Protein AF-A0A8J4WF73-F1 (afdb_monomer)

Organism: NCBI:txid100268

Nearest PDB structures (foldseek):
  8wqr-assembly1_B  TM=6.492E-01  e=5.159E-04  Homo sapiens
  8r57-assembly1_g  TM=7.228E-01  e=3.722E-03  Triticum aestivum
  7peq-assembly1_AG  TM=6.184E-01  e=1.116E-02  Homo sapiens
  5a9q-assembly1_7  TM=6.227E-01  e=1.551E-02  Homo sapiens
  8f5o-assembly1_E  TM=6.547E-01  e=1.179E-02  Leishmania tarentolae

Structure (mmCIF, N/CA/C/O backbone):
data_AF-A0A8J4WF73-F1
#
_entry.id   AF-A0A8J4WF73-F1
#
loop_
_atom_site.group_PDB
_atom_site.id
_atom_site.type_symbol
_atom_site.label_atom_id
_atom_site.label_alt_id
_atom_site.label_comp_id
_atom_site.label_asym_id
_atom_site.label_entity_id
_atom_site.label_seq_id
_atom_site.pdbx_PDB_ins_code
_atom_site.Cartn_x
_atom_site.Cartn_y
_atom_site.Cartn_z
_atom_site.occupancy
_atom_site.B_iso_or_equiv
_atom_site.auth_seq_id
_atom_site.auth_comp_id
_atom_site.auth_asym_id
_atom_site.auth_atom_id
_atom_site.pdbx_PDB_model_num
ATOM 1 N N . MET A 1 1 ? -2.153 -47.298 3.939 1.00 41.53 1 MET A N 1
ATOM 2 C CA . MET A 1 1 ? -1.053 -46.382 3.563 1.00 41.53 1 MET A CA 1
ATOM 3 C C . MET A 1 1 ? -1.550 -45.499 2.428 1.00 41.53 1 MET A C 1
ATOM 5 O O . MET A 1 1 ? -1.732 -45.997 1.327 1.00 41.53 1 MET A O 1
ATOM 9 N N . ALA A 1 2 ? -1.889 -44.239 2.706 1.00 48.03 2 ALA A N 1
ATOM 10 C CA . ALA A 1 2 ? -2.389 -43.316 1.688 1.00 48.03 2 ALA A CA 1
ATOM 11 C C . ALA A 1 2 ? -1.202 -42.682 0.952 1.00 48.03 2 ALA A C 1
ATOM 13 O O . ALA A 1 2 ? -0.399 -41.969 1.550 1.00 48.03 2 ALA A O 1
ATOM 14 N N . TYR A 1 3 ? -1.068 -42.982 -0.338 1.00 52.72 3 TYR A N 1
ATOM 15 C CA . TYR A 1 3 ? -0.032 -42.415 -1.193 1.00 52.72 3 TYR A CA 1
ATOM 16 C C . TYR A 1 3 ? -0.484 -41.020 -1.641 1.00 52.72 3 TYR A C 1
ATOM 18 O O . TYR A 1 3 ? -1.317 -40.886 -2.538 1.00 52.72 3 TYR A O 1
ATOM 26 N N . SER A 1 4 ? 0.020 -39.974 -0.981 1.00 63.78 4 SER A N 1
ATOM 27 C CA . SER A 1 4 ? -0.182 -38.595 -1.432 1.00 63.78 4 SER A CA 1
ATOM 28 C C . SER A 1 4 ? 0.562 -38.406 -2.754 1.00 63.78 4 SER A C 1
ATOM 30 O O . SER A 1 4 ? 1.793 -38.439 -2.801 1.00 63.78 4 SER A O 1
ATOM 32 N N . ARG A 1 5 ? -0.180 -38.270 -3.856 1.00 65.19 5 ARG A N 1
ATOM 33 C CA . ARG A 1 5 ? 0.398 -37.965 -5.167 1.00 65.19 5 ARG A CA 1
ATOM 34 C C . ARG A 1 5 ? 0.890 -36.521 -5.120 1.00 65.19 5 ARG A C 1
ATOM 36 O O . ARG A 1 5 ? 0.084 -35.602 -5.010 1.00 65.19 5 ARG A O 1
ATOM 43 N N . ARG A 1 6 ? 2.208 -36.320 -5.183 1.00 67.38 6 ARG A N 1
ATOM 44 C CA . ARG A 1 6 ? 2.812 -34.989 -5.335 1.00 67.38 6 ARG A CA 1
ATOM 45 C C . ARG A 1 6 ? 2.379 -34.436 -6.693 1.00 67.38 6 ARG A C 1
ATOM 47 O O . ARG A 1 6 ? 2.912 -34.825 -7.726 1.00 67.38 6 ARG A O 1
ATOM 54 N N . LEU A 1 7 ? 1.362 -33.586 -6.691 1.00 65.19 7 LEU A N 1
ATOM 55 C CA . LEU A 1 7 ? 0.946 -32.860 -7.879 1.00 65.19 7 LEU A CA 1
ATOM 56 C C . LEU A 1 7 ? 1.952 -31.725 -8.085 1.00 65.19 7 LEU A C 1
ATOM 58 O O . LEU A 1 7 ? 1.991 -30.767 -7.312 1.00 65.19 7 LEU A O 1
ATOM 62 N N . PHE A 1 8 ? 2.807 -31.862 -9.097 1.00 59.62 8 PHE A N 1
ATOM 63 C CA . PHE A 1 8 ? 3.682 -30.785 -9.552 1.00 59.62 8 PHE A CA 1
ATOM 64 C C . PHE A 1 8 ? 2.827 -29.780 -10.327 1.00 59.62 8 PHE A C 1
ATOM 66 O O . PHE A 1 8 ? 2.756 -29.815 -11.548 1.00 59.62 8 PHE A O 1
ATOM 73 N N . PHE A 1 9 ? 2.096 -28.933 -9.601 1.00 65.56 9 PHE A N 1
ATOM 74 C CA . PHE A 1 9 ? 1.257 -27.898 -10.208 1.00 65.56 9 PHE A CA 1
ATOM 75 C C . PHE A 1 9 ? 2.077 -26.765 -10.838 1.00 65.56 9 PHE A C 1
ATOM 77 O O . PHE A 1 9 ? 1.555 -26.045 -11.684 1.00 65.56 9 PHE A O 1
ATOM 84 N N . PHE A 1 10 ? 3.340 -26.602 -10.430 1.00 73.00 10 PHE A N 1
ATOM 85 C CA . PHE A 1 10 ? 4.178 -25.483 -10.847 1.00 73.00 10 PHE A CA 1
ATOM 86 C C . PHE A 1 10 ? 5.629 -25.912 -11.032 1.00 73.00 10 PHE A C 1
ATOM 88 O O . PHE A 1 10 ? 6.211 -26.562 -10.158 1.00 73.00 10 PHE A O 1
ATOM 95 N N . ASP A 1 11 ? 6.223 -25.467 -12.134 1.00 71.25 11 ASP A N 1
ATOM 96 C CA . ASP A 1 11 ? 7.664 -25.515 -12.327 1.00 71.25 11 ASP A CA 1
ATOM 97 C C . ASP A 1 11 ? 8.321 -24.391 -11.526 1.00 71.25 11 ASP A C 1
ATOM 99 O O . ASP A 1 11 ? 7.971 -23.213 -11.643 1.00 71.25 11 ASP A O 1
ATOM 103 N N . LYS A 1 12 ? 9.297 -24.752 -10.689 1.00 70.44 12 LYS A N 1
ATOM 104 C CA . LYS A 1 12 ? 10.116 -23.769 -9.982 1.00 70.44 12 LYS A CA 1
ATOM 105 C C . LYS A 1 12 ? 11.153 -23.212 -10.950 1.00 70.44 12 LYS A C 1
ATOM 107 O O . LYS A 1 12 ? 12.165 -23.855 -11.221 1.00 70.44 12 LYS A O 1
ATOM 112 N N . ILE A 1 13 ? 10.924 -21.995 -11.421 1.00 71.38 13 ILE A N 1
ATOM 113 C CA . ILE A 1 13 ? 11.899 -21.248 -12.214 1.00 71.38 13 ILE A CA 1
ATOM 114 C C . ILE A 1 13 ? 12.637 -20.301 -11.269 1.00 71.38 13 ILE A C 1
ATOM 116 O O . ILE A 1 13 ? 12.017 -19.482 -10.594 1.00 71.38 13 ILE A O 1
ATOM 120 N N . ASN A 1 14 ? 13.962 -20.418 -11.195 1.00 70.31 14 ASN A N 1
ATOM 121 C CA . ASN A 1 14 ? 14.768 -19.454 -10.450 1.00 70.31 14 ASN A CA 1
ATOM 122 C C . ASN A 1 14 ? 14.956 -18.200 -11.311 1.00 70.31 14 ASN A C 1
ATOM 124 O O . ASN A 1 14 ? 15.452 -18.307 -12.435 1.00 70.31 14 ASN A O 1
ATOM 128 N N . ALA A 1 15 ? 14.577 -17.037 -10.779 1.00 65.06 15 ALA A N 1
ATOM 129 C CA . ALA A 1 15 ? 14.893 -15.749 -11.387 1.00 65.06 15 ALA A CA 1
ATOM 130 C C . ALA A 1 15 ? 16.417 -15.535 -11.388 1.00 65.06 15 ALA A C 1
ATOM 132 O O . ALA A 1 15 ? 17.098 -15.884 -10.417 1.00 65.06 15 ALA A O 1
ATOM 133 N N . ARG A 1 16 ? 16.949 -14.994 -12.486 1.00 66.81 16 ARG A N 1
ATOM 134 C CA . ARG A 1 16 ? 18.383 -14.733 -12.687 1.00 66.81 16 ARG A CA 1
ATOM 135 C C . ARG A 1 16 ? 18.574 -13.288 -13.124 1.00 66.81 16 ARG A C 1
ATOM 137 O O . ARG A 1 16 ? 17.758 -12.776 -13.888 1.00 66.81 16 ARG A O 1
ATOM 144 N N . ASP A 1 17 ? 19.660 -12.663 -12.685 1.00 64.69 17 ASP A N 1
ATOM 145 C CA . ASP A 1 17 ? 20.047 -11.336 -13.169 1.00 64.69 17 ASP A CA 1
ATOM 146 C C . ASP A 1 17 ? 20.653 -11.456 -14.582 1.00 64.69 17 ASP A C 1
ATOM 148 O O . ASP A 1 17 ? 21.834 -11.747 -14.770 1.00 64.69 17 ASP A O 1
ATOM 152 N N . GLY A 1 18 ? 19.821 -11.270 -15.612 1.00 66.00 18 GLY A N 1
ATOM 153 C CA . GLY A 1 18 ? 20.257 -11.197 -17.012 1.00 66.00 18 GLY A CA 1
ATOM 154 C C . GLY A 1 18 ? 21.112 -12.384 -17.493 1.00 66.00 18 GLY A C 1
ATOM 155 O O . GLY A 1 18 ? 20.723 -13.544 -17.366 1.00 66.00 18 GLY A O 1
ATOM 156 N N . GLN A 1 19 ? 22.268 -12.082 -18.104 1.00 56.09 19 GLN A N 1
ATOM 157 C CA . GLN A 1 19 ? 23.241 -13.065 -18.625 1.00 56.09 19 GLN A CA 1
ATOM 158 C C . GLN A 1 19 ? 24.040 -13.775 -17.514 1.00 56.09 19 GLN A C 1
ATOM 160 O O . GLN A 1 19 ? 24.826 -14.679 -17.803 1.00 56.09 19 GLN A O 1
ATOM 165 N N . GLN A 1 20 ? 23.883 -13.371 -16.253 1.00 57.78 20 GLN A N 1
ATOM 166 C CA . GLN A 1 20 ? 24.687 -13.883 -15.155 1.00 57.78 20 GLN A CA 1
ATOM 167 C C . GLN A 1 20 ? 24.066 -15.158 -14.567 1.00 57.78 20 GLN A C 1
ATOM 169 O O . GLN A 1 20 ? 22.850 -15.332 -14.495 1.00 57.78 20 GLN A O 1
ATOM 174 N N . LYS A 1 21 ? 24.925 -16.106 -14.178 1.00 59.09 21 LYS A N 1
ATOM 175 C CA . LYS A 1 21 ? 24.523 -17.429 -13.666 1.00 59.09 21 LYS A CA 1
ATOM 176 C C . LYS A 1 21 ? 23.975 -17.369 -12.230 1.00 59.09 21 LYS A C 1
ATOM 178 O O . LYS A 1 21 ? 23.453 -18.373 -11.744 1.00 59.09 21 LYS A O 1
ATOM 183 N N . ASP A 1 22 ? 24.111 -16.214 -11.586 1.00 65.25 22 ASP A N 1
ATOM 184 C CA . ASP A 1 22 ? 23.776 -15.979 -10.188 1.00 65.25 22 ASP A CA 1
ATOM 185 C C . ASP A 1 22 ? 22.266 -15.766 -9.990 1.00 65.25 22 ASP A C 1
ATOM 187 O O . ASP A 1 22 ? 21.524 -15.395 -10.906 1.00 65.25 22 ASP A O 1
ATOM 191 N N . LEU A 1 23 ? 21.795 -16.076 -8.779 1.00 67.38 23 LEU A N 1
ATOM 192 C CA . LEU A 1 23 ? 20.402 -15.872 -8.381 1.00 67.38 23 LEU A CA 1
ATOM 193 C C . LEU A 1 23 ? 20.077 -14.374 -8.378 1.00 67.38 23 LEU A C 1
ATOM 195 O O . LEU A 1 23 ? 20.914 -13.571 -7.975 1.00 67.38 23 LEU A O 1
ATOM 199 N N . PHE A 1 24 ? 18.855 -14.016 -8.786 1.00 69.44 24 PHE A N 1
ATOM 200 C CA . PHE A 1 24 ? 18.368 -12.635 -8.733 1.00 69.44 24 PHE A CA 1
ATOM 201 C C . PHE A 1 24 ? 18.560 -12.037 -7.334 1.00 69.44 24 PHE A C 1
ATOM 203 O O . PHE A 1 24 ? 17.980 -12.515 -6.355 1.00 69.44 24 PHE A O 1
ATOM 210 N N . SER A 1 25 ? 19.372 -10.987 -7.257 1.00 71.50 25 SER A N 1
ATOM 211 C CA . SER A 1 25 ? 19.798 -10.364 -6.000 1.00 71.50 25 SER A CA 1
ATOM 212 C C . SER A 1 25 ? 18.971 -9.136 -5.615 1.00 71.50 25 SER A C 1
ATOM 214 O O . SER A 1 25 ? 19.119 -8.616 -4.510 1.00 71.50 25 SER A O 1
ATOM 216 N N . GLY A 1 26 ? 18.047 -8.699 -6.478 1.00 71.62 26 GLY A N 1
ATOM 217 C CA . GLY A 1 26 ? 17.269 -7.471 -6.283 1.00 71.62 26 GLY A CA 1
ATOM 218 C C . GLY A 1 26 ? 16.339 -7.460 -5.061 1.00 71.62 26 GLY A C 1
ATOM 219 O O . GLY A 1 26 ? 15.787 -6.412 -4.740 1.00 71.62 26 GLY A O 1
ATOM 220 N N . PHE A 1 27 ? 16.174 -8.593 -4.366 1.00 77.94 27 PHE A N 1
ATOM 221 C CA . PHE A 1 27 ? 15.417 -8.694 -3.111 1.00 77.94 27 PHE A CA 1
ATOM 222 C C . PHE A 1 27 ? 16.282 -8.872 -1.854 1.00 77.94 27 PHE A C 1
ATOM 224 O O . PHE A 1 27 ? 15.716 -8.978 -0.771 1.00 77.94 27 PHE A O 1
ATOM 231 N N . SER A 1 28 ? 17.616 -8.916 -1.954 1.00 79.38 28 SER A N 1
ATOM 232 C CA . SER A 1 28 ? 18.488 -9.224 -0.804 1.00 79.38 28 SER A CA 1
ATOM 233 C C . SER A 1 28 ? 18.312 -8.256 0.371 1.00 79.38 28 SER A C 1
ATOM 235 O O . SER A 1 28 ? 18.367 -8.683 1.521 1.00 79.38 28 SER A O 1
ATOM 237 N N . ASP A 1 29 ? 18.020 -6.987 0.079 1.00 83.75 29 ASP A N 1
ATOM 238 C CA . ASP A 1 29 ? 17.804 -5.940 1.086 1.00 83.75 29 ASP A CA 1
ATOM 239 C C . ASP A 1 29 ? 16.314 -5.676 1.374 1.00 83.75 29 ASP A C 1
ATOM 241 O O . ASP A 1 29 ? 15.968 -4.786 2.152 1.00 83.75 29 ASP A O 1
ATOM 245 N N . VAL A 1 30 ? 15.405 -6.434 0.752 1.00 88.75 30 VAL A N 1
ATOM 246 C CA . VAL A 1 30 ? 13.958 -6.225 0.874 1.00 88.75 30 VAL A CA 1
ATOM 247 C C . VAL A 1 30 ? 13.413 -7.062 2.023 1.00 88.75 30 VAL A C 1
ATOM 249 O O . VAL A 1 30 ? 13.540 -8.284 2.037 1.00 88.75 30 VAL A O 1
ATOM 252 N N . GLN A 1 31 ? 12.739 -6.408 2.969 1.00 94.06 31 GLN A N 1
ATOM 253 C CA . GLN A 1 31 ? 12.010 -7.068 4.056 1.00 94.06 31 GLN A CA 1
ATOM 254 C C . GLN A 1 31 ? 10.506 -7.033 3.760 1.00 94.06 31 GLN A C 1
ATOM 256 O O . GLN A 1 31 ? 9.834 -6.088 4.182 1.00 94.06 31 GLN A O 1
ATOM 261 N N . PRO A 1 32 ? 9.964 -8.004 2.999 1.00 94.62 32 PRO A N 1
ATOM 262 C CA . PRO A 1 32 ? 8.582 -7.960 2.545 1.00 94.62 32 PRO A CA 1
ATOM 263 C C . PRO A 1 32 ? 7.609 -8.097 3.719 1.00 94.62 32 PRO A C 1
ATOM 265 O O . PRO A 1 32 ? 7.697 -9.029 4.517 1.00 94.62 32 PRO A O 1
ATOM 268 N N . THR A 1 33 ? 6.643 -7.189 3.789 1.00 96.25 33 THR A N 1
ATOM 269 C CA . THR A 1 33 ? 5.588 -7.162 4.815 1.00 96.25 33 THR A CA 1
ATOM 270 C C . THR A 1 33 ? 4.231 -7.557 4.252 1.00 96.25 33 THR A C 1
ATOM 272 O O . THR A 1 33 ? 3.405 -8.137 4.951 1.00 96.25 33 THR A O 1
ATOM 275 N N . CYS A 1 34 ? 3.990 -7.253 2.979 1.00 95.75 34 CYS A N 1
ATOM 276 C CA . CYS A 1 34 ? 2.732 -7.521 2.299 1.00 95.75 34 CYS A CA 1
ATOM 277 C C . CYS A 1 34 ? 2.955 -7.684 0.796 1.00 95.75 34 CYS A C 1
ATOM 279 O O . CYS A 1 34 ? 3.929 -7.186 0.230 1.00 95.75 34 CYS A O 1
ATOM 281 N N . THR A 1 35 ? 2.044 -8.397 0.135 1.00 96.38 35 THR A N 1
ATOM 282 C CA . THR A 1 35 ? 2.111 -8.619 -1.311 1.00 96.38 35 THR A CA 1
ATOM 283 C C . THR A 1 35 ? 0.728 -8.555 -1.943 1.00 96.38 35 THR A C 1
ATOM 285 O O . THR A 1 35 ? -0.284 -8.834 -1.301 1.00 96.38 35 THR A O 1
ATOM 288 N N . SER A 1 36 ? 0.682 -8.184 -3.218 1.00 95.69 36 SER A N 1
ATOM 289 C CA . SER A 1 36 ? -0.525 -8.207 -4.039 1.00 95.69 36 SER A CA 1
ATOM 290 C C . SER A 1 36 ? -0.164 -8.550 -5.474 1.00 95.69 36 SER A C 1
ATOM 292 O O . SER A 1 36 ? 0.941 -8.267 -5.924 1.00 95.69 36 SER A O 1
ATOM 294 N N . SER A 1 37 ? -1.089 -9.135 -6.224 1.00 93.81 37 SER A N 1
ATOM 295 C CA . SER A 1 37 ? -0.875 -9.426 -7.641 1.00 93.81 37 SER A CA 1
ATOM 296 C C . SER A 1 37 ? -2.082 -9.001 -8.459 1.00 93.81 37 SER A C 1
ATOM 298 O O . SER A 1 37 ? -3.219 -9.032 -7.988 1.00 93.81 37 SER A O 1
ATOM 300 N N . GLY A 1 38 ? -1.834 -8.580 -9.693 1.00 91.31 38 GLY A N 1
ATOM 301 C CA . GLY A 1 38 ? -2.892 -8.182 -10.608 1.00 91.31 38 GLY A CA 1
ATOM 302 C C . GLY A 1 38 ? -2.345 -7.429 -11.807 1.00 91.31 38 GLY A C 1
ATOM 303 O O . GLY A 1 38 ? -1.260 -6.854 -11.759 1.00 91.31 38 GLY A O 1
ATOM 304 N N . ARG A 1 39 ? -3.100 -7.446 -12.909 1.00 90.31 39 ARG A N 1
ATOM 305 C CA . ARG A 1 39 ? -2.778 -6.692 -14.137 1.00 90.31 39 ARG A CA 1
ATOM 306 C C . ARG A 1 39 ? -1.378 -6.980 -14.711 1.00 90.31 39 ARG A C 1
ATOM 308 O O . ARG A 1 39 ? -0.787 -6.135 -15.370 1.00 90.31 39 ARG A O 1
ATOM 315 N N . GLY A 1 40 ? -0.857 -8.187 -14.477 1.00 90.12 40 GLY A N 1
ATOM 316 C CA . GLY A 1 40 ? 0.467 -8.606 -14.951 1.00 90.12 40 GLY A CA 1
ATOM 317 C C . GLY A 1 40 ? 1.642 -8.130 -14.092 1.00 90.12 40 GLY A C 1
ATOM 318 O O . GLY A 1 40 ? 2.786 -8.320 -14.502 1.00 90.12 40 GLY A O 1
ATOM 319 N N . PHE A 1 41 ? 1.367 -7.557 -12.919 1.00 92.38 41 PHE A N 1
ATOM 320 C CA . PHE A 1 41 ? 2.370 -7.128 -11.954 1.00 92.38 41 PHE A CA 1
ATOM 321 C C . PHE A 1 41 ? 2.232 -7.885 -10.633 1.00 92.38 41 PHE A C 1
ATOM 323 O O . PHE A 1 41 ? 1.129 -8.242 -10.202 1.00 92.38 41 PHE A O 1
ATOM 330 N N . LEU A 1 42 ? 3.372 -8.089 -9.982 1.00 94.31 42 LEU A N 1
ATOM 331 C CA . LEU A 1 42 ? 3.473 -8.445 -8.576 1.00 94.31 42 LEU A CA 1
ATOM 332 C C . LEU A 1 42 ? 3.921 -7.197 -7.811 1.00 94.31 42 LEU A C 1
ATOM 334 O O . LEU A 1 42 ? 4.906 -6.554 -8.172 1.00 94.31 42 LEU A O 1
ATOM 338 N N . TRP A 1 43 ? 3.187 -6.864 -6.761 1.00 95.81 43 TRP A N 1
ATOM 339 C CA . TRP A 1 43 ? 3.462 -5.745 -5.876 1.00 95.81 43 TRP A CA 1
ATOM 340 C C . TRP A 1 43 ? 3.908 -6.267 -4.522 1.00 95.81 43 TRP A C 1
ATOM 342 O O . TRP A 1 43 ? 3.277 -7.164 -3.961 1.00 95.81 43 TRP A O 1
ATOM 352 N N . ILE A 1 44 ? 4.981 -5.694 -3.995 1.00 96.50 44 ILE A N 1
ATOM 353 C CA . ILE A 1 44 ? 5.583 -6.094 -2.725 1.00 96.50 44 ILE A CA 1
ATOM 354 C C . ILE A 1 44 ? 5.794 -4.823 -1.911 1.00 96.50 44 ILE A C 1
ATOM 356 O O . ILE A 1 44 ? 6.469 -3.913 -2.377 1.00 96.50 44 ILE A O 1
ATOM 360 N N . GLY A 1 45 ? 5.196 -4.742 -0.728 1.00 97.06 45 GLY A N 1
ATOM 361 C CA . GLY A 1 45 ? 5.504 -3.702 0.251 1.00 97.06 45 GLY A CA 1
ATOM 362 C C . GLY A 1 45 ? 6.559 -4.200 1.231 1.00 97.06 45 GLY A C 1
ATOM 363 O O . GLY A 1 45 ? 6.609 -5.400 1.514 1.00 97.06 45 GLY A O 1
ATOM 364 N N . ASP A 1 46 ? 7.391 -3.297 1.741 1.00 96.25 46 ASP A N 1
ATOM 365 C CA . ASP A 1 46 ? 8.450 -3.634 2.690 1.00 96.25 46 ASP A CA 1
ATOM 366 C C . ASP A 1 46 ? 8.321 -2.922 4.050 1.00 96.25 46 ASP A C 1
ATOM 368 O O . ASP A 1 46 ? 7.499 -2.020 4.261 1.00 96.25 46 ASP A O 1
ATOM 372 N N . ALA A 1 47 ? 9.177 -3.324 4.991 1.00 96.56 47 ALA A N 1
ATOM 373 C CA . ALA A 1 47 ? 9.278 -2.720 6.317 1.00 96.56 47 ALA A CA 1
ATOM 374 C C . ALA A 1 47 ? 9.882 -1.303 6.301 1.00 96.56 47 ALA A C 1
ATOM 376 O O . ALA A 1 47 ? 9.730 -0.556 7.267 1.00 96.56 47 ALA A O 1
ATOM 377 N N . SER A 1 48 ? 10.554 -0.917 5.216 1.00 95.62 48 SER A N 1
ATOM 378 C CA . SER A 1 48 ? 11.159 0.402 5.058 1.00 95.62 48 SER A CA 1
ATOM 379 C C . SER A 1 48 ? 10.238 1.414 4.376 1.00 95.62 48 SER A C 1
ATOM 381 O O . SER A 1 48 ? 10.633 2.564 4.275 1.00 95.62 48 SER A O 1
ATOM 383 N N . GLY A 1 49 ? 9.034 1.062 3.923 1.00 96.06 49 GLY A N 1
ATOM 384 C CA . GLY A 1 49 ? 8.088 1.973 3.261 1.00 96.06 49 GLY A CA 1
ATOM 385 C C . GLY A 1 49 ? 8.212 2.084 1.743 1.00 96.06 49 GLY A C 1
ATOM 386 O O . GLY A 1 49 ? 7.557 2.931 1.123 1.00 96.06 49 GLY A O 1
ATOM 387 N N . PHE A 1 50 ? 9.048 1.256 1.129 1.00 96.75 50 PHE A N 1
ATOM 388 C CA . PHE A 1 50 ? 9.096 1.060 -0.308 1.00 96.75 50 PHE A CA 1
ATOM 389 C C . PHE A 1 50 ? 8.042 0.061 -0.775 1.00 96.75 50 PHE A C 1
ATOM 391 O O . PHE A 1 50 ? 7.666 -0.898 -0.098 1.00 96.75 50 PHE A O 1
ATOM 398 N N . ILE A 1 51 ? 7.579 0.302 -1.994 1.00 96.75 51 ILE A N 1
ATOM 399 C CA . ILE A 1 51 ? 6.770 -0.628 -2.759 1.00 96.75 51 ILE A CA 1
ATOM 400 C C . ILE A 1 51 ? 7.539 -0.976 -4.021 1.00 96.75 51 ILE A C 1
ATOM 402 O O . ILE A 1 51 ? 7.997 -0.103 -4.758 1.00 96.75 51 ILE A O 1
ATOM 406 N N . TYR A 1 52 ? 7.647 -2.268 -4.278 1.00 94.94 52 TYR A N 1
ATOM 407 C CA . TYR A 1 52 ? 8.326 -2.832 -5.425 1.00 94.94 52 TYR A CA 1
ATOM 408 C C . TYR A 1 52 ? 7.293 -3.391 -6.394 1.00 94.94 52 TYR A C 1
ATOM 410 O O . TYR A 1 52 ? 6.430 -4.184 -6.013 1.00 94.94 52 TYR A O 1
ATOM 418 N N . ARG A 1 53 ? 7.398 -2.994 -7.660 1.00 93.81 53 ARG A N 1
ATOM 419 C CA . ARG A 1 53 ? 6.646 -3.576 -8.771 1.00 93.81 53 ARG A CA 1
ATOM 420 C C . ARG A 1 53 ? 7.556 -4.484 -9.569 1.00 93.81 53 ARG A C 1
ATOM 422 O O . ARG A 1 53 ? 8.505 -4.002 -10.184 1.00 93.81 53 ARG A O 1
ATOM 429 N N . LEU A 1 54 ? 7.208 -5.757 -9.615 1.00 91.50 54 LEU A N 1
ATOM 430 C CA . LEU A 1 54 ? 7.832 -6.751 -10.472 1.00 91.50 54 LEU A CA 1
ATOM 431 C C . LEU A 1 54 ? 6.906 -7.050 -11.655 1.00 91.50 54 LEU A C 1
ATOM 433 O O . LEU A 1 54 ? 5.724 -7.350 -11.469 1.00 91.50 54 LEU A O 1
ATOM 437 N N . ASP A 1 55 ? 7.433 -6.957 -12.870 1.00 89.19 55 ASP A N 1
ATOM 438 C CA . ASP A 1 55 ? 6.714 -7.325 -14.090 1.00 89.19 55 ASP A CA 1
ATOM 439 C C . ASP A 1 55 ? 7.076 -8.735 -14.591 1.00 89.19 55 ASP A C 1
ATOM 441 O O . ASP A 1 55 ? 7.928 -9.434 -14.039 1.00 89.19 55 ASP A O 1
ATOM 445 N N . ARG A 1 56 ? 6.420 -9.174 -15.673 1.00 85.62 56 ARG A N 1
ATOM 446 C CA . ARG A 1 56 ? 6.694 -10.480 -16.302 1.00 85.62 56 ARG A CA 1
ATOM 447 C C . ARG A 1 56 ? 8.091 -10.586 -16.924 1.00 85.62 56 ARG A C 1
ATOM 449 O O . ARG A 1 56 ? 8.553 -11.698 -17.161 1.00 85.62 56 ARG A O 1
ATOM 456 N N . GLY A 1 57 ? 8.743 -9.457 -17.195 1.00 84.50 57 GLY A N 1
ATOM 457 C CA . GLY A 1 57 ? 10.123 -9.376 -17.669 1.00 84.50 57 GLY A CA 1
ATOM 458 C C . GLY A 1 57 ? 11.155 -9.412 -16.540 1.00 84.50 57 GLY A C 1
ATOM 459 O O . GLY A 1 57 ? 12.332 -9.189 -16.811 1.00 84.50 57 GLY A O 1
ATOM 460 N N . GLN A 1 58 ? 10.725 -9.681 -15.299 1.00 79.62 58 GLN A N 1
ATOM 461 C CA . GLN A 1 58 ? 11.554 -9.681 -14.090 1.00 79.62 58 GLN A CA 1
ATOM 462 C C . GLN A 1 58 ? 12.193 -8.313 -13.794 1.00 79.62 58 GLN A C 1
ATOM 464 O O . GLN A 1 58 ? 13.188 -8.233 -13.080 1.00 79.62 58 GLN A O 1
ATOM 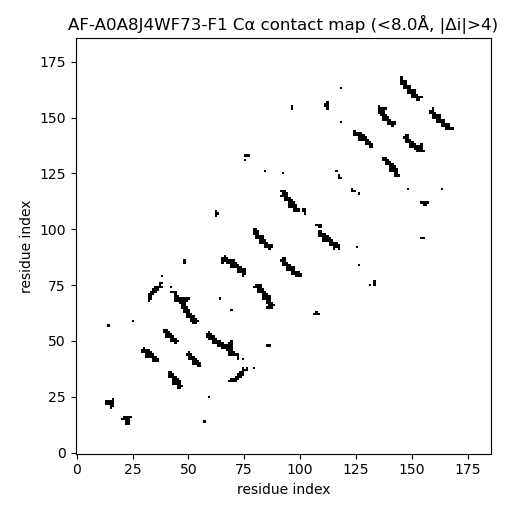469 N N . GLN A 1 59 ? 11.616 -7.223 -14.310 1.00 84.69 59 GLN A N 1
ATOM 470 C CA . GLN A 1 59 ? 12.076 -5.873 -14.002 1.00 84.69 59 GLN A CA 1
ATOM 471 C C . GLN A 1 59 ? 11.464 -5.412 -12.684 1.00 84.69 59 GLN A C 1
ATOM 473 O O . GLN A 1 59 ? 10.240 -5.297 -12.553 1.00 84.69 59 GLN A O 1
ATOM 478 N N . LEU A 1 60 ? 12.328 -5.133 -11.711 1.00 87.88 60 LEU A N 1
ATOM 479 C CA . LEU A 1 60 ? 11.942 -4.655 -10.392 1.00 87.88 60 LEU A CA 1
ATOM 480 C C . LEU A 1 60 ? 12.035 -3.129 -10.342 1.00 87.88 60 LEU A C 1
ATOM 482 O O . LEU A 1 60 ? 13.114 -2.557 -10.447 1.00 87.88 60 LEU A O 1
ATOM 486 N N . ASN A 1 61 ? 10.896 -2.468 -10.161 1.00 90.88 61 ASN A N 1
ATOM 487 C CA . ASN A 1 61 ? 10.817 -1.015 -10.047 1.00 90.88 61 ASN A CA 1
ATOM 488 C C . ASN A 1 61 ? 10.373 -0.639 -8.627 1.00 90.88 61 ASN A C 1
ATOM 490 O O . ASN A 1 61 ? 9.214 -0.889 -8.285 1.00 90.88 61 ASN A O 1
ATOM 494 N N . PRO A 1 62 ? 11.254 -0.073 -7.789 1.00 92.94 62 PRO A N 1
ATOM 495 C CA . PRO A 1 62 ? 10.887 0.419 -6.469 1.00 92.94 62 PRO A CA 1
ATOM 496 C C . PRO A 1 62 ? 10.366 1.859 -6.522 1.00 92.94 62 PRO A C 1
ATOM 498 O O . PRO A 1 62 ? 10.809 2.671 -7.333 1.00 92.94 62 PRO A O 1
ATOM 501 N N . PHE A 1 63 ? 9.479 2.208 -5.596 1.00 95.62 63 PHE A N 1
ATOM 502 C CA . PHE A 1 63 ? 9.178 3.594 -5.251 1.00 95.62 63 PHE A CA 1
ATOM 503 C C . PHE A 1 63 ? 8.878 3.723 -3.755 1.00 95.62 63 PHE A C 1
ATOM 505 O O . PHE A 1 63 ? 8.347 2.805 -3.131 1.00 95.62 63 PHE A O 1
ATOM 512 N N . LYS A 1 64 ? 9.216 4.870 -3.162 1.00 95.75 64 LYS A N 1
ATOM 513 C CA . LYS A 1 64 ? 8.938 5.157 -1.749 1.00 95.75 64 LYS A CA 1
ATOM 514 C C . LYS A 1 64 ? 7.486 5.617 -1.600 1.00 95.75 64 LYS A C 1
ATOM 516 O O . LYS A 1 64 ? 7.113 6.654 -2.147 1.00 95.75 64 LYS A O 1
ATOM 521 N N . ALA A 1 65 ? 6.672 4.844 -0.885 1.00 96.38 65 ALA 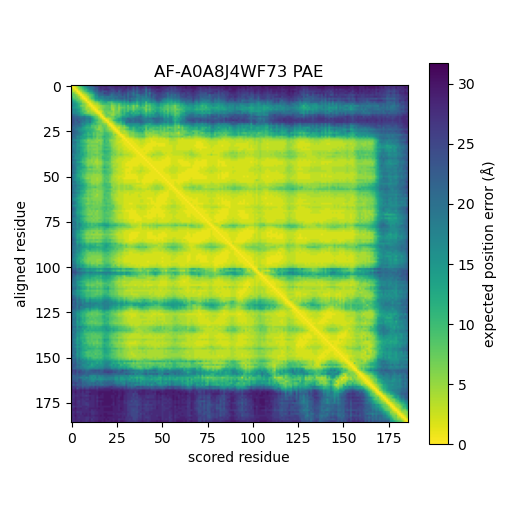A N 1
ATOM 522 C CA . ALA A 1 65 ? 5.250 5.126 -0.680 1.00 96.38 65 ALA A CA 1
ATOM 523 C C . ALA A 1 65 ? 4.966 5.753 0.693 1.00 96.38 65 ALA A C 1
ATOM 525 O O . ALA A 1 65 ? 4.083 6.607 0.814 1.00 96.38 65 ALA A O 1
ATOM 526 N N . PHE A 1 66 ? 5.727 5.346 1.707 1.00 97.19 66 PHE A N 1
ATOM 527 C CA . PHE A 1 66 ? 5.563 5.738 3.106 1.00 97.19 66 PHE A CA 1
ATOM 528 C C . PHE A 1 66 ? 6.926 5.984 3.753 1.00 97.19 66 PHE A C 1
ATOM 530 O O . PHE A 1 66 ? 7.940 5.463 3.281 1.00 97.19 66 PHE A O 1
ATOM 537 N N . THR A 1 67 ? 6.979 6.778 4.823 1.00 96.94 67 THR A N 1
ATOM 538 C CA . THR A 1 67 ? 8.226 6.983 5.579 1.00 96.94 67 THR A CA 1
ATOM 539 C C . THR A 1 67 ? 8.672 5.710 6.303 1.00 96.94 67 THR A C 1
ATOM 541 O O . THR A 1 67 ? 9.876 5.446 6.341 1.00 96.94 67 THR A O 1
ATOM 544 N N . GLN A 1 68 ? 7.721 4.898 6.776 1.00 96.19 68 GLN A N 1
ATOM 545 C CA . GLN A 1 68 ? 7.919 3.634 7.495 1.00 96.19 68 GLN A CA 1
ATOM 546 C C . GLN A 1 68 ? 7.184 2.468 6.807 1.00 96.19 68 GLN A C 1
ATOM 548 O O . GLN A 1 68 ? 6.746 2.595 5.670 1.00 96.19 68 GLN A O 1
ATOM 553 N N . ALA A 1 69 ? 7.053 1.324 7.486 1.00 96.38 69 ALA A N 1
ATOM 554 C CA . ALA A 1 69 ? 6.548 0.072 6.929 1.00 96.38 69 ALA A CA 1
ATOM 555 C C . ALA A 1 69 ? 5.219 0.193 6.162 1.00 96.38 69 ALA A C 1
ATOM 557 O O . ALA A 1 69 ? 4.225 0.747 6.647 1.00 96.38 69 ALA A O 1
ATOM 558 N N . VAL A 1 70 ? 5.188 -0.434 4.986 1.00 97.69 70 VAL A N 1
ATOM 559 C CA . VAL A 1 70 ? 3.957 -0.725 4.249 1.00 97.69 70 VAL A CA 1
ATOM 560 C C . VAL A 1 70 ? 3.274 -1.904 4.939 1.00 97.69 70 VAL A C 1
ATOM 562 O O . VAL A 1 70 ? 3.922 -2.905 5.224 1.00 97.69 70 VAL A O 1
ATOM 565 N N . ARG A 1 71 ? 1.977 -1.817 5.229 1.00 96.00 71 ARG A N 1
ATOM 566 C CA . ARG A 1 71 ? 1.221 -2.896 5.890 1.00 96.00 71 ARG A CA 1
ATOM 567 C C . ARG A 1 71 ? 0.309 -3.655 4.947 1.00 96.00 71 ARG A C 1
ATOM 569 O O . ARG A 1 71 ? 0.207 -4.871 5.056 1.00 96.00 71 ARG A O 1
ATOM 576 N N . HIS A 1 72 ? -0.328 -2.947 4.020 1.00 96.88 72 HIS A N 1
ATOM 577 C CA . HIS A 1 72 ? -1.218 -3.555 3.037 1.00 96.88 72 HIS A CA 1
ATOM 578 C C . HIS A 1 72 ? -0.957 -2.991 1.655 1.00 96.88 72 HIS A C 1
ATOM 580 O O . HIS A 1 72 ? -0.757 -1.788 1.483 1.00 96.88 72 HIS A O 1
ATOM 586 N N . VAL A 1 73 ? -1.035 -3.864 0.660 1.00 97.31 73 VAL A N 1
ATOM 587 C CA . VAL A 1 73 ? -1.034 -3.502 -0.754 1.00 97.31 73 VAL A CA 1
ATOM 588 C C . VAL A 1 73 ? -2.172 -4.261 -1.419 1.00 97.31 73 VAL A C 1
ATOM 590 O O . VAL A 1 73 ? -2.340 -5.460 -1.203 1.00 97.31 73 VAL A O 1
ATOM 593 N N . TYR A 1 74 ? -2.964 -3.566 -2.226 1.00 95.56 74 TYR A N 1
ATOM 594 C CA . TYR A 1 74 ? -4.105 -4.135 -2.924 1.00 95.56 74 TYR A CA 1
ATOM 595 C C . TYR A 1 74 ? -4.206 -3.564 -4.339 1.00 95.56 74 TYR A C 1
ATOM 597 O O . TYR A 1 74 ? -4.529 -2.391 -4.538 1.00 95.56 74 TYR A O 1
ATOM 605 N N . GLN A 1 75 ? -3.918 -4.404 -5.335 1.00 94.44 75 GLN A N 1
ATOM 606 C CA . GLN A 1 75 ? -4.107 -4.067 -6.743 1.00 94.44 75 GLN A CA 1
ATOM 607 C C . GLN A 1 75 ? -5.580 -4.219 -7.115 1.00 94.44 75 GLN A C 1
ATOM 609 O O . GLN A 1 75 ? -6.141 -5.315 -7.057 1.00 94.44 75 GLN A O 1
ATOM 614 N N . LEU A 1 76 ? -6.201 -3.129 -7.564 1.00 91.62 76 LEU A N 1
ATOM 615 C CA . LEU A 1 76 ? -7.572 -3.183 -8.046 1.00 91.62 76 LEU A CA 1
ATOM 616 C C . LEU A 1 76 ? -7.642 -3.969 -9.360 1.00 91.62 76 LEU A C 1
ATOM 618 O O . LEU A 1 76 ? -6.765 -3.859 -10.221 1.00 91.62 76 LEU A O 1
ATOM 622 N N . LYS A 1 77 ? -8.699 -4.774 -9.512 1.00 87.62 77 LYS A N 1
ATOM 623 C CA . LYS A 1 77 ? -8.864 -5.672 -10.666 1.00 87.62 77 LYS A CA 1
ATOM 624 C C . LYS A 1 77 ? -9.265 -4.913 -11.931 1.00 87.62 77 LYS A C 1
ATOM 626 O O . LYS A 1 77 ? -8.663 -5.108 -12.986 1.00 87.62 77 LYS A O 1
ATOM 631 N N . GLN A 1 78 ? -10.260 -4.032 -11.815 1.00 85.94 78 GLN A N 1
ATOM 632 C CA . GLN A 1 78 ? -10.872 -3.360 -12.96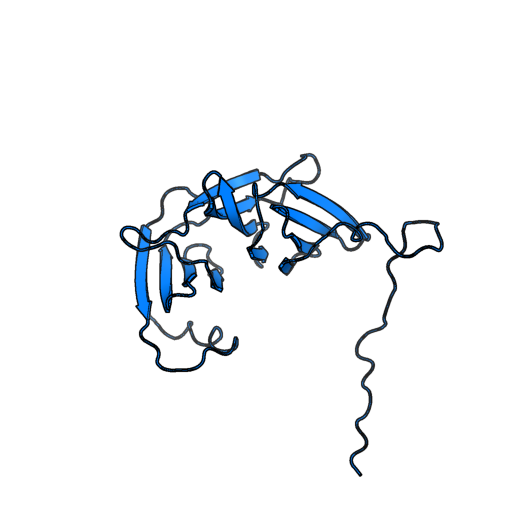3 1.00 85.94 78 GLN A CA 1
ATOM 633 C C . GLN A 1 78 ? -10.114 -2.103 -13.427 1.00 85.94 78 GLN A C 1
ATOM 635 O O . GLN A 1 78 ? -10.241 -1.712 -14.584 1.00 85.94 78 GLN A O 1
ATOM 640 N N . GLN A 1 79 ? -9.296 -1.485 -12.567 1.00 88.00 79 GLN A N 1
ATOM 641 C CA . GLN A 1 79 ? -8.604 -0.224 -12.866 1.00 88.00 79 GLN A CA 1
ATOM 642 C C . GLN A 1 79 ? -7.103 -0.284 -12.558 1.00 88.00 79 GLN A C 1
ATOM 644 O O . GLN A 1 79 ? -6.666 -1.057 -11.707 1.00 88.00 79 GLN A O 1
ATOM 649 N N . ASP A 1 80 ? -6.317 0.573 -13.220 1.00 91.81 80 ASP A N 1
ATOM 650 C CA . ASP A 1 80 ? -4.886 0.811 -12.954 1.00 91.81 80 ASP A CA 1
ATOM 651 C C . ASP A 1 80 ? -4.668 1.634 -11.673 1.00 91.81 80 ASP A C 1
ATOM 653 O O . ASP A 1 80 ? -4.010 2.679 -11.670 1.00 91.81 80 ASP A O 1
ATOM 657 N N . LEU A 1 81 ? -5.281 1.177 -10.584 1.00 93.12 81 LEU A N 1
ATOM 658 C CA . LEU A 1 81 ? -5.169 1.770 -9.265 1.00 93.12 81 LEU A CA 1
ATOM 659 C C . LEU A 1 81 ? -4.563 0.762 -8.297 1.00 93.12 81 LEU A C 1
ATOM 661 O O . LEU A 1 81 ? -4.941 -0.411 -8.274 1.00 93.12 81 LEU A O 1
ATOM 665 N N . LEU A 1 82 ? -3.648 1.247 -7.473 1.00 95.25 82 LEU A N 1
ATOM 666 C CA . LEU A 1 82 ? -3.059 0.509 -6.372 1.00 95.25 82 LEU A CA 1
ATOM 667 C C . LEU A 1 82 ? -3.478 1.187 -5.071 1.00 95.25 82 LEU A C 1
ATOM 669 O O . LEU A 1 82 ? -3.194 2.367 -4.872 1.00 95.25 82 LEU A O 1
ATOM 673 N N . LEU A 1 83 ? -4.150 0.454 -4.190 1.00 95.69 83 LEU A N 1
ATOM 674 C CA . LEU A 1 83 ? -4.420 0.900 -2.828 1.00 95.69 83 LEU A CA 1
ATOM 675 C C . LEU A 1 83 ? -3.315 0.383 -1.920 1.00 95.69 83 LEU A C 1
ATOM 677 O O . LEU A 1 83 ? -2.942 -0.787 -1.981 1.00 95.69 83 LEU A O 1
ATOM 681 N N . THR A 1 84 ? -2.790 1.251 -1.067 1.00 97.19 84 THR A N 1
ATOM 682 C CA . THR A 1 84 ? -1.732 0.888 -0.123 1.00 97.19 84 THR A CA 1
ATOM 683 C C . THR A 1 84 ? -2.028 1.488 1.237 1.00 97.19 84 THR A C 1
ATOM 685 O O . THR A 1 84 ? -2.483 2.630 1.300 1.00 97.19 84 THR A O 1
ATOM 688 N N . ILE A 1 85 ? -1.718 0.768 2.307 1.00 97.00 85 ILE A N 1
ATOM 689 C CA . ILE A 1 85 ? -1.797 1.265 3.682 1.00 97.00 85 ILE A CA 1
ATOM 690 C C . ILE A 1 85 ? -0.429 1.087 4.321 1.00 97.00 85 ILE A C 1
ATOM 692 O O . ILE A 1 85 ? 0.181 0.025 4.188 1.00 97.00 85 ILE A O 1
ATOM 696 N N . GLY A 1 86 ? 0.053 2.115 5.001 1.00 96.88 86 GLY A N 1
ATOM 697 C CA . GLY A 1 86 ? 1.353 2.110 5.654 1.00 96.88 86 GLY A CA 1
ATOM 698 C C . GLY A 1 86 ? 1.470 3.232 6.670 1.00 96.88 86 GLY A C 1
ATOM 699 O O . GLY A 1 86 ? 0.584 4.083 6.783 1.00 96.88 86 GLY A O 1
ATOM 700 N N . VAL A 1 87 ? 2.566 3.205 7.418 1.00 95.50 87 VAL A N 1
ATOM 701 C CA . VAL A 1 87 ? 2.852 4.196 8.457 1.00 95.50 87 VAL A CA 1
ATOM 702 C C . VAL A 1 87 ? 3.644 5.346 7.848 1.00 95.50 87 VAL A C 1
ATOM 704 O O . VAL A 1 87 ? 4.699 5.135 7.249 1.00 95.50 87 VAL A O 1
ATOM 707 N N . ASP A 1 88 ? 3.120 6.557 7.981 1.00 93.88 88 ASP A N 1
ATOM 708 C CA . ASP A 1 88 ? 3.715 7.769 7.433 1.00 93.88 88 ASP A CA 1
ATOM 709 C C . ASP A 1 88 ? 4.334 8.644 8.541 1.00 93.88 88 ASP A C 1
ATOM 711 O O . ASP A 1 88 ? 4.678 8.169 9.630 1.00 93.88 88 ASP A O 1
ATOM 715 N N . GLU A 1 89 ? 4.563 9.922 8.237 1.00 90.56 89 GLU A N 1
ATOM 716 C CA . GLU A 1 89 ? 4.998 10.923 9.215 1.00 90.56 89 GLU A CA 1
ATOM 717 C C . GLU A 1 89 ? 4.136 10.901 10.492 1.00 90.56 89 GLU A C 1
ATOM 719 O O . GLU A 1 89 ? 2.948 10.584 10.465 1.00 90.56 89 GLU A O 1
ATOM 724 N N . PHE A 1 90 ? 4.761 11.220 11.628 1.00 89.06 90 PHE A N 1
ATOM 725 C CA . PHE A 1 90 ? 4.121 11.233 12.952 1.00 89.06 90 PHE A CA 1
ATOM 726 C C . PHE A 1 90 ? 3.524 9.891 13.414 1.00 89.06 90 PHE A C 1
ATOM 728 O O . PHE A 1 90 ? 2.702 9.878 14.323 1.00 89.06 90 PHE A O 1
ATOM 735 N N . ASN A 1 91 ? 3.978 8.765 12.848 1.00 89.62 91 ASN A N 1
ATOM 736 C CA . ASN A 1 91 ? 3.448 7.418 13.109 1.00 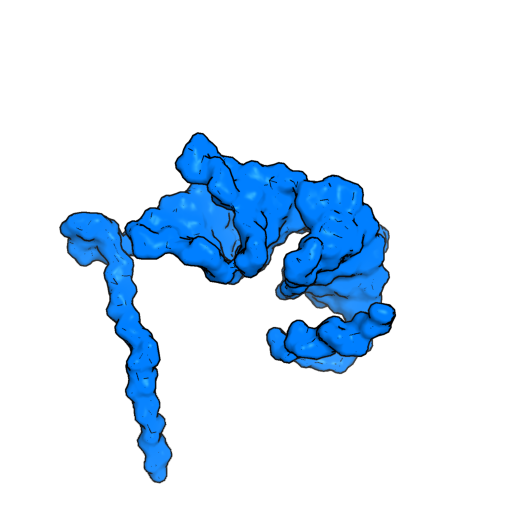89.62 91 ASN A CA 1
ATOM 737 C C . ASN A 1 91 ? 1.978 7.224 12.700 1.00 89.62 91 ASN A C 1
ATOM 739 O O . ASN A 1 91 ? 1.376 6.220 13.077 1.00 89.62 91 ASN A O 1
ATOM 743 N N . GLU A 1 92 ? 1.422 8.117 11.878 1.00 91.62 92 GLU A N 1
ATOM 744 C CA . GLU A 1 92 ? 0.043 7.990 11.416 1.00 91.62 92 GLU A CA 1
ATOM 745 C C . GLU A 1 92 ? -0.085 6.903 10.344 1.00 91.62 92 GLU A C 1
ATOM 747 O O . GLU A 1 92 ? 0.636 6.892 9.340 1.00 91.62 92 GLU A O 1
ATOM 752 N N . GLU A 1 93 ? -1.064 6.011 10.495 1.00 94.06 93 GLU A N 1
ATOM 753 C CA . GLU A 1 93 ? -1.392 5.045 9.449 1.00 94.06 93 GLU A CA 1
ATOM 754 C C . GLU A 1 93 ? -2.294 5.670 8.377 1.00 94.06 93 GLU A C 1
ATOM 756 O O . GLU A 1 93 ? -3.434 6.085 8.632 1.00 94.06 93 GLU A O 1
ATOM 761 N N . ARG A 1 94 ? -1.801 5.698 7.136 1.00 94.38 94 ARG A N 1
ATOM 762 C CA . ARG A 1 94 ? -2.489 6.324 6.004 1.00 94.38 94 ARG A CA 1
ATOM 763 C C . ARG A 1 94 ? -2.771 5.330 4.894 1.00 94.38 94 ARG A C 1
ATOM 765 O O . ARG A 1 94 ? -1.927 4.520 4.518 1.00 94.38 94 ARG A O 1
ATOM 772 N N . MET A 1 95 ? -3.949 5.467 4.301 1.00 94.88 95 MET A N 1
ATOM 773 C CA . MET A 1 95 ? -4.296 4.867 3.024 1.00 94.88 95 MET A CA 1
ATOM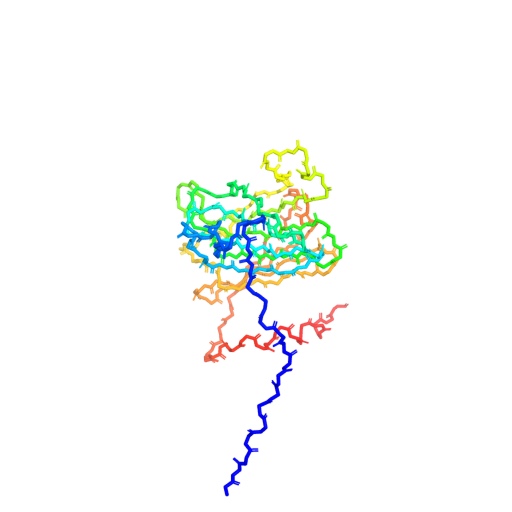 774 C C . MET A 1 95 ? -3.911 5.831 1.898 1.00 94.88 95 MET A C 1
ATOM 776 O O . MET A 1 95 ? -4.300 7.001 1.907 1.00 94.88 95 MET A O 1
ATOM 780 N N . LYS A 1 96 ? -3.200 5.323 0.892 1.00 95.38 96 LYS A N 1
ATOM 781 C CA . LYS A 1 96 ? -2.886 6.030 -0.352 1.00 95.38 96 LYS A CA 1
ATOM 782 C C . LYS A 1 96 ? -3.435 5.270 -1.559 1.00 95.38 96 LYS A C 1
ATOM 784 O O . LYS A 1 96 ? -3.391 4.039 -1.587 1.00 95.38 96 LYS A O 1
ATOM 789 N N . ILE A 1 97 ? -3.949 6.009 -2.541 1.00 94.50 97 ILE A N 1
ATOM 790 C CA . ILE A 1 97 ? -4.403 5.483 -3.835 1.00 94.50 97 ILE A CA 1
ATOM 791 C C . ILE A 1 97 ? -3.458 5.987 -4.916 1.00 94.50 97 ILE A C 1
ATOM 793 O O . ILE A 1 97 ? -3.324 7.196 -5.116 1.00 94.50 97 ILE A O 1
ATOM 797 N N . TRP A 1 98 ? -2.837 5.065 -5.640 1.00 94.81 98 TRP A N 1
ATOM 798 C CA . TRP A 1 98 ? -1.861 5.363 -6.679 1.00 94.81 98 TRP A CA 1
ATOM 799 C C . TRP A 1 98 ? -2.414 5.002 -8.048 1.00 94.81 98 TRP A C 1
ATOM 801 O O . TRP A 1 98 ? -2.852 3.876 -8.263 1.00 94.81 98 TRP A O 1
ATOM 811 N N . ASN A 1 99 ? -2.338 5.928 -8.996 1.00 93.06 99 ASN A N 1
ATOM 812 C CA . ASN A 1 99 ? -2.601 5.655 -10.398 1.00 93.06 99 ASN A CA 1
ATOM 813 C C . ASN A 1 99 ? -1.326 5.143 -11.076 1.00 93.06 99 ASN A C 1
ATOM 815 O O . ASN A 1 99 ? -0.337 5.873 -11.224 1.00 93.06 99 ASN A O 1
ATOM 819 N N . THR A 1 100 ? -1.362 3.883 -11.501 1.00 92.62 100 THR A N 1
ATOM 820 C CA . THR A 1 100 ? -0.216 3.168 -12.071 1.00 92.62 100 THR A CA 1
ATOM 821 C C . THR A 1 100 ? -0.189 3.198 -13.598 1.00 92.62 100 THR A C 1
ATOM 823 O O . THR A 1 100 ? 0.824 2.814 -14.180 1.00 92.62 100 THR A O 1
ATOM 826 N N . ALA A 1 101 ? -1.240 3.700 -14.262 1.00 88.38 101 ALA A N 1
ATOM 827 C CA . ALA A 1 101 ? -1.376 3.663 -15.724 1.00 88.38 101 ALA A CA 1
ATOM 828 C C . ALA A 1 101 ? -0.242 4.402 -16.453 1.00 88.38 101 ALA A C 1
ATOM 830 O O . ALA A 1 101 ? 0.175 4.007 -17.537 1.00 88.38 101 ALA A O 1
ATOM 831 N N . LYS A 1 102 ? 0.265 5.490 -15.858 1.00 78.50 102 LYS A N 1
ATOM 832 C CA . LYS A 1 102 ? 1.273 6.378 -16.468 1.00 78.50 102 LYS A CA 1
ATOM 833 C C . LYS A 1 102 ? 2.617 6.380 -15.736 1.00 78.50 102 LYS A C 1
ATOM 835 O O . LYS A 1 102 ? 3.396 7.317 -15.895 1.00 78.50 102 LYS A O 1
ATOM 840 N N . TRP A 1 103 ? 2.894 5.368 -14.912 1.00 86.25 103 TRP A N 1
ATOM 841 C CA . TRP A 1 103 ? 4.096 5.373 -14.070 1.00 86.25 103 TRP A CA 1
ATOM 842 C C . TRP A 1 103 ? 5.406 5.158 -14.850 1.00 86.25 103 TRP A C 1
ATOM 844 O O . TRP A 1 103 ? 6.451 5.585 -14.385 1.00 86.25 103 TRP A O 1
ATOM 854 N N . ALA A 1 104 ? 5.376 4.593 -16.062 1.00 73.56 104 ALA A N 1
ATOM 855 C CA . ALA A 1 104 ? 6.587 4.218 -16.811 1.00 73.56 104 ALA A CA 1
ATOM 856 C C . ALA A 1 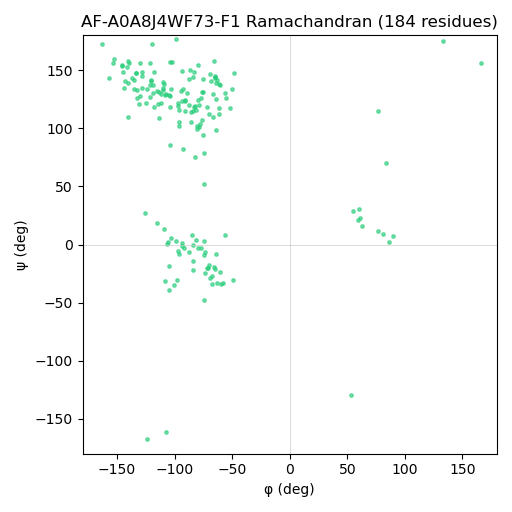104 ? 7.673 5.313 -16.928 1.00 73.56 104 ALA A C 1
ATOM 858 O O . ALA A 1 104 ? 8.852 4.985 -16.957 1.00 73.56 104 ALA A O 1
ATOM 859 N N . ASN A 1 105 ? 7.291 6.596 -16.943 1.00 78.94 105 ASN A N 1
ATOM 860 C CA . ASN A 1 105 ? 8.216 7.718 -17.145 1.00 78.94 105 ASN A CA 1
ATOM 861 C C . ASN A 1 105 ? 8.445 8.569 -15.883 1.00 78.94 105 ASN A C 1
ATOM 863 O O . ASN A 1 105 ? 8.928 9.696 -15.987 1.00 78.94 105 ASN A O 1
ATOM 867 N N . LYS A 1 106 ? 8.033 8.100 -14.699 1.00 85.56 106 LYS A N 1
ATOM 868 C CA . LYS A 1 106 ? 8.122 8.865 -13.447 1.00 85.56 106 LYS A CA 1
ATOM 869 C C . LYS A 1 106 ? 8.802 8.052 -12.346 1.00 85.56 106 LYS A C 1
ATOM 871 O O . LYS A 1 106 ? 8.614 6.841 -12.297 1.00 85.56 106 LYS A O 1
ATOM 876 N N . PRO A 1 107 ? 9.522 8.704 -11.415 1.00 86.31 107 PRO A N 1
ATOM 877 C CA . PRO A 1 107 ? 10.133 8.007 -10.284 1.00 86.31 107 PRO A CA 1
ATOM 878 C C . PRO A 1 107 ? 9.078 7.366 -9.373 1.00 86.31 107 PRO A C 1
ATOM 880 O O . PRO A 1 107 ? 9.291 6.286 -8.837 1.00 86.31 107 PRO A O 1
ATOM 883 N N . THR A 1 108 ? 7.908 7.994 -9.242 1.00 91.62 108 THR A N 1
ATOM 884 C CA . THR A 1 108 ? 6.799 7.508 -8.419 1.00 91.62 108 THR A CA 1
ATOM 885 C C . THR A 1 108 ? 5.475 7.578 -9.195 1.00 91.62 108 THR A C 1
ATOM 887 O O . THR A 1 108 ? 5.300 8.462 -10.049 1.00 91.62 108 THR A O 1
ATOM 890 N N . PRO A 1 109 ? 4.532 6.648 -8.957 1.00 93.69 109 PRO A N 1
ATOM 891 C CA . PRO A 1 109 ? 3.195 6.732 -9.533 1.00 93.69 109 PRO A CA 1
ATOM 892 C C . PRO A 1 109 ? 2.442 7.941 -8.963 1.00 93.69 109 PRO A C 1
ATOM 894 O O . PRO A 1 109 ? 2.758 8.451 -7.888 1.00 93.69 109 PRO A O 1
ATOM 897 N N . TYR A 1 110 ? 1.427 8.419 -9.684 1.00 92.62 110 TYR A N 1
ATOM 898 C CA . TYR A 1 110 ? 0.646 9.565 -9.219 1.00 92.62 110 TYR A CA 1
ATOM 899 C C . TYR A 1 110 ? -0.231 9.155 -8.033 1.00 92.62 110 TYR A C 1
ATOM 901 O O . TYR A 1 110 ? -1.093 8.292 -8.180 1.00 92.62 110 TYR A O 1
ATOM 909 N N . CYS A 1 111 ? -0.022 9.774 -6.872 1.00 93.12 111 CYS A N 1
ATOM 910 C CA . CYS A 1 111 ? -0.876 9.582 -5.705 1.00 93.12 111 CYS A CA 1
ATOM 911 C C . CYS A 1 111 ? -2.153 10.412 -5.881 1.00 93.12 111 CYS A C 1
ATOM 913 O O . CYS A 1 111 ? -2.137 11.627 -5.698 1.00 93.12 111 CYS A O 1
ATOM 915 N N . SER A 1 112 ? -3.248 9.759 -6.269 1.00 90.50 112 SER A N 1
ATOM 916 C CA . SER A 1 112 ? -4.556 10.400 -6.434 1.00 90.50 112 SER A CA 1
ATOM 917 C C . SER A 1 112 ? -5.158 10.827 -5.100 1.00 90.50 112 SER A C 1
ATOM 919 O O . SER A 1 112 ? -5.937 11.773 -5.059 1.00 90.50 112 SER A O 1
ATOM 921 N N . ARG A 1 113 ? -4.825 10.122 -4.012 1.00 89.44 113 ARG A N 1
ATOM 922 C CA . ARG A 1 113 ? -5.410 10.370 -2.696 1.00 89.44 113 ARG A CA 1
ATOM 923 C C . ARG A 1 113 ? -4.519 9.869 -1.568 1.00 89.44 113 ARG A C 1
ATOM 925 O O . ARG A 1 113 ? -3.961 8.783 -1.672 1.00 89.44 113 ARG A O 1
ATOM 932 N N . SER A 1 114 ? -4.490 10.614 -0.463 1.00 92.56 114 SER A N 1
ATOM 933 C CA . SER A 1 114 ? -3.920 10.200 0.823 1.00 92.56 114 SER A CA 1
ATOM 934 C C . SER A 1 114 ? -4.901 10.534 1.945 1.00 92.56 114 SER A C 1
ATOM 936 O O . SER A 1 114 ? -5.349 11.674 2.065 1.00 92.56 114 SER A O 1
ATOM 938 N N . THR A 1 115 ? -5.271 9.565 2.774 1.00 91.19 115 THR A N 1
ATOM 939 C CA . THR A 1 115 ? -6.219 9.772 3.878 1.00 91.19 115 THR A CA 1
ATOM 940 C C . THR A 1 115 ? -5.804 8.946 5.087 1.00 91.19 115 THR A C 1
ATOM 942 O O . THR A 1 115 ? -5.338 7.822 4.931 1.00 91.19 115 THR A O 1
ATOM 945 N N . THR A 1 116 ? -5.946 9.512 6.286 1.00 91.25 116 THR A N 1
ATOM 946 C CA . THR A 1 116 ? -5.714 8.762 7.525 1.00 91.25 116 THR A CA 1
ATOM 947 C C . THR A 1 116 ? -6.747 7.647 7.670 1.00 91.25 116 THR A C 1
ATOM 949 O O . THR A 1 116 ? -7.899 7.802 7.262 1.00 91.25 116 THR A O 1
ATOM 952 N N . THR A 1 117 ? -6.317 6.521 8.225 1.00 89.94 117 THR A N 1
ATOM 953 C CA . THR A 1 117 ? -7.200 5.413 8.620 1.00 89.94 117 THR A CA 1
ATOM 954 C C . THR A 1 117 ? -7.611 5.514 10.090 1.00 89.94 117 THR A C 1
ATOM 956 O O . THR A 1 117 ? -8.400 4.706 10.569 1.00 89.94 117 THR A O 1
ATOM 959 N N . ALA A 1 118 ? -7.122 6.525 10.817 1.00 86.56 118 ALA A N 1
ATOM 960 C CA . ALA A 1 118 ? -7.482 6.738 12.209 1.00 86.56 118 ALA A CA 1
ATOM 961 C C . ALA A 1 118 ? -8.993 6.971 12.368 1.00 86.56 118 ALA A C 1
ATOM 963 O O . ALA A 1 118 ? -9.631 7.717 11.616 1.00 86.56 118 ALA A O 1
ATOM 964 N N . VAL A 1 119 ? -9.573 6.340 13.387 1.00 80.94 119 VAL A N 1
ATOM 965 C CA . VAL A 1 119 ? -10.968 6.551 13.770 1.00 80.94 119 VAL A CA 1
ATOM 966 C C . VAL A 1 119 ? -11.022 7.725 14.746 1.00 80.94 119 VAL A C 1
ATOM 968 O O . VAL A 1 119 ? -10.407 7.686 15.809 1.00 80.94 119 VAL A O 1
ATOM 971 N N . SER A 1 120 ? -11.754 8.783 14.385 1.00 77.25 120 SER A N 1
ATOM 972 C CA . SER A 1 120 ? -11.869 9.988 15.217 1.00 77.25 120 SER A CA 1
ATOM 973 C C . SER A 1 120 ? -12.373 9.654 16.627 1.00 77.25 120 SER A C 1
ATOM 975 O O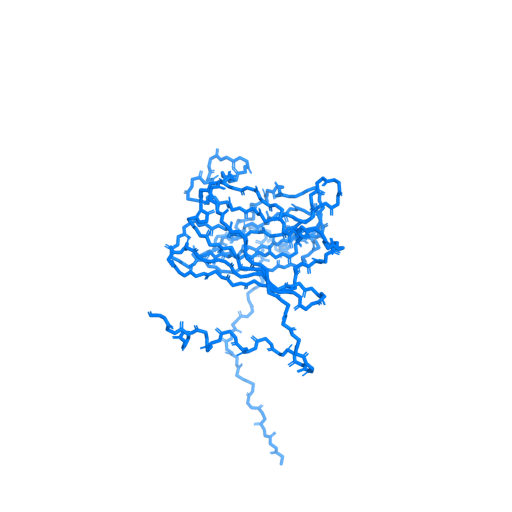 . SER A 1 120 ? -13.368 8.945 16.787 1.00 77.25 120 SER A O 1
ATOM 977 N N . GLY A 1 121 ? -11.680 10.167 17.648 1.00 76.38 121 GLY A N 1
ATOM 978 C CA . GLY A 1 121 ? -12.034 9.961 19.055 1.00 76.38 121 GLY A CA 1
ATOM 979 C C . GLY A 1 121 ? -11.673 8.584 19.620 1.00 76.38 121 GLY A C 1
ATOM 980 O O . GLY A 1 121 ? -12.132 8.253 20.710 1.00 76.38 121 GLY A O 1
ATOM 981 N N . GLN A 1 122 ? -10.879 7.781 18.908 1.00 77.94 122 GLN A N 1
ATOM 982 C CA . GLN A 1 122 ? -10.388 6.480 19.367 1.00 77.94 122 GLN A CA 1
ATOM 983 C C . GLN A 1 122 ? -8.858 6.442 19.376 1.00 77.94 122 GLN A C 1
ATOM 985 O O . GLN A 1 122 ? -8.201 7.179 18.641 1.00 77.94 122 GLN A O 1
ATOM 990 N N . THR A 1 123 ? -8.293 5.555 20.195 1.00 82.06 123 THR A N 1
ATOM 991 C CA . THR A 1 123 ? -6.864 5.228 20.133 1.00 82.06 123 THR A CA 1
ATOM 992 C C . THR A 1 123 ? -6.539 4.639 18.764 1.00 82.06 123 THR A C 1
ATOM 994 O O . THR A 1 123 ? -7.293 3.805 18.254 1.00 82.06 123 THR A O 1
ATOM 997 N N . GLU A 1 124 ? -5.412 5.045 18.180 1.00 82.88 124 GLU A N 1
ATOM 998 C CA . GLU A 1 124 ? -4.958 4.495 16.906 1.00 82.88 124 GLU A CA 1
ATOM 999 C C . GLU A 1 124 ? -4.836 2.971 16.986 1.00 82.88 124 GLU A C 1
ATOM 1001 O O . GLU A 1 124 ? -4.183 2.411 17.869 1.00 82.88 124 GLU A O 1
ATOM 1006 N N . SER A 1 125 ? -5.491 2.294 16.048 1.00 88.69 125 SER A N 1
ATOM 1007 C CA . SER A 1 125 ? -5.431 0.847 15.901 1.00 88.69 125 SER A CA 1
ATOM 1008 C C . SER A 1 125 ? -5.116 0.533 14.446 1.00 88.69 125 SER A C 1
ATOM 1010 O O . SER A 1 125 ? -5.807 1.042 13.561 1.00 88.69 125 SER A O 1
ATOM 1012 N N . PRO A 1 126 ? -4.087 -0.286 14.184 1.00 91.62 126 PRO A N 1
ATOM 1013 C CA . PRO A 1 126 ? -3.671 -0.592 12.829 1.00 91.62 126 PRO A CA 1
ATOM 1014 C C . PRO A 1 126 ? -4.754 -1.359 12.070 1.00 91.62 126 PRO A C 1
ATOM 1016 O O . PRO A 1 126 ? -5.449 -2.212 12.637 1.00 91.62 126 PRO A O 1
ATOM 1019 N N . VAL A 1 127 ? -4.856 -1.096 10.773 1.00 93.38 127 VAL A N 1
ATOM 1020 C CA . VAL A 1 127 ? -5.690 -1.855 9.847 1.00 93.38 127 VAL A CA 1
ATOM 1021 C C . VAL A 1 127 ? -5.159 -3.287 9.765 1.00 93.38 127 VAL A C 1
ATOM 1023 O O . VAL A 1 127 ? -3.984 -3.531 9.484 1.00 93.38 127 VAL A O 1
ATOM 1026 N N . SER A 1 128 ? -6.033 -4.255 10.013 1.00 93.69 128 SER A N 1
ATOM 1027 C CA . SER A 1 128 ? -5.771 -5.693 9.942 1.00 93.69 128 SER A CA 1
ATOM 1028 C C . SER A 1 128 ? -6.240 -6.305 8.622 1.00 93.69 128 SER A C 1
ATOM 1030 O O . SER A 1 128 ? -5.629 -7.256 8.136 1.00 93.69 128 SER A O 1
ATOM 1032 N N . CYS A 1 129 ? -7.294 -5.757 8.016 1.00 90.75 129 CYS A N 1
ATOM 1033 C CA . CYS A 1 129 ? -7.837 -6.218 6.743 1.00 90.75 129 CYS A CA 1
ATOM 1034 C C . CYS A 1 129 ? -8.536 -5.086 5.983 1.00 90.75 129 CYS A C 1
ATOM 1036 O O . CYS A 1 129 ? -8.936 -4.078 6.565 1.00 90.75 129 CYS A O 1
ATOM 1038 N N . LEU A 1 130 ? -8.695 -5.249 4.669 1.00 93.56 130 LEU A N 1
ATOM 1039 C CA . LEU A 1 130 ? -9.418 -4.295 3.833 1.00 93.56 130 LEU A CA 1
ATOM 1040 C C . LEU A 1 130 ? -10.172 -4.998 2.702 1.00 93.56 130 LEU A C 1
ATOM 1042 O O . LEU A 1 130 ? -9.779 -6.075 2.251 1.00 93.56 130 LEU A O 1
ATOM 1046 N N . CYS A 1 131 ? -11.231 -4.362 2.216 1.00 91.12 131 CYS A N 1
ATOM 1047 C CA . CYS A 1 131 ? -11.958 -4.766 1.020 1.00 91.12 131 CYS A CA 1
ATOM 1048 C C . CYS A 1 131 ? -12.348 -3.523 0.217 1.00 91.12 131 CYS A C 1
ATOM 1050 O O . CYS A 1 131 ? -12.740 -2.509 0.790 1.00 91.12 131 CYS A O 1
ATOM 1052 N N . VAL A 1 132 ? -12.231 -3.604 -1.106 1.00 90.44 132 VAL A N 1
ATOM 1053 C CA . VAL A 1 132 ? -12.575 -2.518 -2.027 1.00 90.44 132 VAL A CA 1
ATOM 1054 C C . VAL A 1 132 ? -13.640 -3.027 -2.977 1.00 90.44 132 VAL A C 1
ATOM 1056 O O . VAL A 1 132 ? -13.447 -4.066 -3.613 1.00 90.44 132 VAL A O 1
ATOM 1059 N N . ASP A 1 133 ? -14.737 -2.288 -3.074 1.00 89.62 133 ASP A N 1
ATOM 1060 C CA . ASP A 1 133 ? -15.802 -2.571 -4.025 1.00 89.62 133 ASP A CA 1
ATOM 1061 C C . ASP A 1 133 ? -15.355 -2.299 -5.470 1.00 89.62 133 ASP A C 1
ATOM 1063 O O . ASP A 1 133 ? -14.579 -1.378 -5.741 1.00 89.62 133 ASP A O 1
ATOM 1067 N N . GLU A 1 134 ? -15.864 -3.084 -6.418 1.00 84.81 134 GLU A N 1
ATOM 1068 C CA . GLU A 1 134 ? -15.459 -2.992 -7.824 1.00 84.81 134 GLU A CA 1
ATOM 1069 C C . GLU A 1 134 ? -15.891 -1.676 -8.486 1.00 84.81 134 GLU A C 1
ATOM 1071 O O . GLU A 1 134 ? -15.206 -1.200 -9.391 1.00 84.81 134 GLU A O 1
ATOM 1076 N N . THR A 1 135 ? -16.970 -1.044 -8.007 1.00 86.50 135 THR A N 1
ATOM 1077 C CA . THR A 1 135 ? -17.458 0.247 -8.527 1.00 86.50 135 THR A CA 1
ATOM 1078 C C . THR A 1 135 ? -16.671 1.449 -8.002 1.00 86.50 135 THR A C 1
ATOM 1080 O O . THR A 1 135 ? -16.919 2.583 -8.418 1.00 86.50 135 THR A O 1
ATOM 1083 N N . LEU A 1 136 ? -15.707 1.212 -7.106 1.00 85.00 136 LEU A N 1
ATOM 1084 C CA . LEU A 1 136 ? -14.869 2.233 -6.475 1.00 85.00 136 LEU A CA 1
ATOM 1085 C C . LEU A 1 136 ? -15.657 3.263 -5.667 1.00 85.00 136 LEU A C 1
ATOM 1087 O O . LEU A 1 136 ? -15.260 4.425 -5.571 1.00 85.00 136 LEU A O 1
ATOM 1091 N N . GLN A 1 137 ? -16.787 2.841 -5.109 1.00 87.56 137 GLN A N 1
ATOM 1092 C CA . GLN A 1 137 ? -17.629 3.684 -4.264 1.00 87.56 137 GLN A CA 1
ATOM 1093 C C . GLN A 1 137 ? -17.501 3.350 -2.782 1.00 87.56 137 GLN A C 1
ATOM 1095 O O . GLN A 1 137 ? -17.916 4.146 -1.939 1.00 87.56 137 GLN A O 1
ATOM 1100 N N . LEU A 1 138 ? -16.984 2.163 -2.455 1.00 89.81 138 LEU A N 1
ATOM 1101 C CA . LEU A 1 138 ? -16.915 1.661 -1.091 1.00 89.81 138 LEU A CA 1
ATOM 1102 C C . LEU A 1 138 ? -15.545 1.043 -0.820 1.00 89.81 138 LEU A C 1
ATOM 1104 O O . LEU A 1 138 ? -15.037 0.239 -1.605 1.00 89.81 138 LEU A O 1
ATOM 1108 N N . ILE A 1 139 ? -14.969 1.397 0.324 1.00 90.81 139 ILE A N 1
ATOM 1109 C CA . ILE A 1 139 ? -13.835 0.688 0.918 1.00 90.81 139 ILE A CA 1
ATOM 1110 C C . ILE A 1 139 ? -14.203 0.367 2.359 1.00 90.81 139 ILE A C 1
ATOM 1112 O O . ILE A 1 139 ? -14.711 1.227 3.073 1.00 90.81 139 ILE A O 1
ATOM 1116 N N . VAL A 1 140 ? -13.934 -0.856 2.795 1.00 91.81 140 VAL A N 1
ATOM 1117 C CA . VAL A 1 140 ? -14.058 -1.261 4.196 1.00 91.81 140 VAL A CA 1
ATOM 1118 C C . VAL A 1 140 ? -12.669 -1.564 4.733 1.00 91.81 140 VAL A C 1
ATOM 1120 O O . VAL A 1 140 ? -11.927 -2.322 4.112 1.00 91.81 140 VAL A O 1
ATOM 1123 N N . PHE A 1 141 ? -12.343 -1.009 5.896 1.00 91.19 141 PHE A N 1
ATOM 1124 C CA . PHE A 1 141 ? -11.172 -1.360 6.694 1.00 91.19 141 PHE A CA 1
ATOM 1125 C C . PHE A 1 141 ? -11.625 -2.077 7.960 1.00 91.19 141 PHE A C 1
ATOM 1127 O O . PHE A 1 141 ? -12.619 -1.684 8.571 1.00 91.19 141 PHE A O 1
ATOM 1134 N N . GLY A 1 142 ? -10.896 -3.107 8.368 1.00 91.56 142 GLY A N 1
ATOM 1135 C CA . GLY A 1 142 ? -10.983 -3.672 9.707 1.00 91.56 142 GLY A CA 1
ATOM 1136 C C . GLY A 1 142 ? -9.731 -3.339 10.497 1.00 91.56 142 GLY A C 1
ATOM 1137 O O . GLY A 1 142 ? -8.631 -3.406 9.958 1.00 91.56 142 GLY A O 1
ATOM 1138 N N . HIS A 1 143 ? -9.900 -2.974 11.761 1.00 90.69 143 HIS A N 1
ATOM 1139 C CA . HIS A 1 143 ? -8.821 -2.630 12.683 1.00 90.69 143 HIS A CA 1
ATOM 1140 C C . HIS A 1 143 ? -8.571 -3.774 13.672 1.00 90.69 143 HIS A C 1
ATOM 1142 O O . HIS A 1 143 ? -9.450 -4.601 13.933 1.00 90.69 143 HIS A O 1
ATOM 1148 N N . THR A 1 144 ? -7.373 -3.846 14.254 1.00 91.06 144 THR A N 1
ATOM 1149 C CA . THR A 1 144 ? -7.032 -4.900 15.233 1.00 91.06 144 THR A CA 1
ATOM 1150 C C . THR A 1 144 ? -7.841 -4.828 16.527 1.00 91.06 144 THR A C 1
ATOM 1152 O O . THR A 1 144 ? -7.980 -5.837 17.212 1.00 91.06 144 THR A O 1
ATOM 1155 N N . ASN A 1 145 ? -8.410 -3.668 16.849 1.00 87.25 145 ASN A N 1
ATOM 1156 C CA . ASN A 1 145 ? -9.307 -3.471 17.988 1.00 87.25 145 ASN A CA 1
ATOM 1157 C C . ASN A 1 145 ? -10.767 -3.907 17.720 1.00 87.25 145 ASN A C 1
ATOM 1159 O O . ASN A 1 145 ? -11.622 -3.705 18.578 1.00 87.25 145 ASN A O 1
ATOM 1163 N N . GLY A 1 146 ? -11.068 -4.487 16.551 1.00 85.06 146 GLY A N 1
ATOM 1164 C CA . GLY A 1 146 ? -12.410 -4.965 16.190 1.00 85.06 146 GLY A CA 1
ATOM 1165 C C . GLY A 1 146 ? -13.333 -3.905 15.579 1.00 85.06 146 GLY A C 1
ATOM 1166 O O . GLY A 1 146 ? -14.484 -4.204 15.253 1.00 85.06 146 GLY A O 1
ATOM 1167 N N . HIS A 1 147 ? -12.857 -2.674 15.383 1.00 85.75 147 HIS A N 1
ATOM 1168 C CA . HIS A 1 147 ? -13.613 -1.667 14.645 1.00 85.75 147 HIS A CA 1
ATOM 1169 C C . HIS A 1 147 ? -13.574 -1.923 13.138 1.00 85.75 147 HIS A C 1
ATOM 1171 O O . HIS A 1 147 ? -12.545 -2.300 12.576 1.00 85.75 147 HIS A O 1
ATOM 1177 N N . LEU A 1 148 ? -14.700 -1.660 12.481 1.00 89.94 148 LEU A N 1
ATOM 1178 C CA . LEU A 1 148 ? -14.811 -1.589 11.032 1.00 89.94 148 LEU A CA 1
ATOM 1179 C C . LEU A 1 148 ? -15.050 -0.139 10.621 1.00 89.94 148 LEU A C 1
ATOM 1181 O O . LEU A 1 148 ? -15.899 0.550 11.188 1.00 89.94 148 LEU A O 1
ATOM 1185 N N . GLN A 1 149 ? -14.337 0.318 9.605 1.00 88.94 149 GLN A N 1
ATOM 1186 C CA . GLN A 1 149 ? -14.500 1.645 9.036 1.00 88.94 149 GLN A CA 1
ATOM 1187 C C . GLN A 1 149 ? -14.930 1.510 7.575 1.00 88.94 149 GLN A C 1
ATOM 1189 O O . GLN A 1 149 ? -14.211 0.945 6.756 1.00 88.94 149 GLN A O 1
ATOM 1194 N N . LEU A 1 150 ? -16.114 2.028 7.248 1.00 88.50 150 LEU A N 1
ATOM 1195 C CA . LEU A 1 150 ? -16.625 2.121 5.888 1.00 88.50 150 LEU A CA 1
ATOM 1196 C C . LEU A 1 150 ? -16.338 3.517 5.341 1.00 88.50 150 LEU A C 1
ATOM 1198 O O . LEU A 1 150 ? -16.838 4.522 5.844 1.00 88.50 150 LEU A O 1
ATOM 1202 N N . LEU A 1 151 ? -15.575 3.567 4.265 1.00 87.75 151 LEU A N 1
ATOM 1203 C CA . LEU A 1 151 ? -15.418 4.736 3.428 1.00 87.75 151 LEU A CA 1
ATOM 1204 C C . LEU A 1 151 ? -16.425 4.665 2.277 1.00 87.75 151 LEU A C 1
ATOM 1206 O O . LEU A 1 151 ? -16.393 3.720 1.491 1.00 87.75 151 LEU A O 1
ATOM 1210 N N . ARG A 1 152 ? -17.266 5.694 2.140 1.00 86.88 152 ARG A N 1
ATOM 1211 C CA . ARG A 1 152 ? -18.207 5.844 1.024 1.00 86.88 152 ARG A CA 1
ATOM 1212 C C . ARG A 1 152 ? -17.887 7.066 0.166 1.00 86.88 152 ARG A C 1
ATOM 1214 O O . ARG A 1 152 ? -17.728 8.175 0.684 1.00 86.88 152 ARG A O 1
ATOM 1221 N N . GLY A 1 153 ? -17.866 6.859 -1.146 1.00 83.50 153 GLY A N 1
ATOM 1222 C CA . GLY A 1 153 ? -17.617 7.858 -2.181 1.00 83.50 153 GLY A CA 1
ATOM 1223 C C . GLY A 1 153 ? -16.606 7.369 -3.218 1.00 83.50 153 GLY A C 1
ATOM 1224 O O . GLY A 1 153 ? -16.015 6.304 -3.069 1.00 83.50 153 GLY A O 1
ATOM 1225 N N . ASP A 1 154 ? -16.390 8.176 -4.256 1.00 82.56 154 ASP A N 1
ATOM 1226 C CA . ASP A 1 154 ? -15.384 7.898 -5.283 1.00 82.56 154 ASP A CA 1
ATOM 1227 C C . ASP A 1 154 ? -13.987 7.859 -4.646 1.00 82.56 154 ASP A C 1
ATOM 1229 O O . ASP A 1 154 ? -13.470 8.887 -4.198 1.00 82.56 154 ASP A O 1
ATOM 1233 N N . ILE A 1 155 ? -13.369 6.674 -4.610 1.00 80.88 155 ILE A N 1
ATOM 1234 C CA . ILE A 1 155 ? -12.086 6.466 -3.920 1.00 80.88 155 ILE A CA 1
ATOM 1235 C C . ILE A 1 155 ? -10.957 7.326 -4.496 1.00 80.88 155 ILE A C 1
ATOM 1237 O O . ILE A 1 155 ? -9.981 7.588 -3.793 1.00 80.88 155 ILE A O 1
ATOM 1241 N N . THR A 1 156 ? -11.079 7.757 -5.757 1.00 79.75 156 THR A N 1
ATOM 1242 C CA . THR A 1 156 ? -10.077 8.577 -6.448 1.00 79.75 156 THR A CA 1
ATOM 1243 C C . THR A 1 156 ? -10.216 10.065 -6.148 1.00 79.75 156 THR A C 1
ATOM 1245 O O . THR A 1 156 ? -9.292 10.826 -6.428 1.00 79.75 156 THR A O 1
ATOM 1248 N N . ARG A 1 157 ? -11.344 10.487 -5.565 1.00 75.81 157 ARG A N 1
ATOM 1249 C CA . ARG A 1 157 ? -11.627 11.879 -5.204 1.00 75.81 157 ARG A CA 1
ATOM 1250 C C . ARG A 1 157 ? -11.441 12.103 -3.707 1.00 75.81 157 ARG A C 1
ATOM 1252 O O . ARG A 1 157 ? -11.550 11.193 -2.890 1.00 75.81 157 ARG A O 1
ATOM 1259 N N . GLU A 1 158 ? -11.202 13.356 -3.337 1.00 63.66 158 GLU A N 1
ATOM 1260 C CA . GLU A 1 158 ? -10.954 13.736 -1.940 1.00 63.66 158 GLU A CA 1
ATOM 1261 C C . GLU A 1 158 ? -12.219 13.721 -1.065 1.00 63.66 158 GLU A C 1
ATOM 1263 O O . GLU A 1 158 ? -12.133 13.557 0.150 1.00 63.66 158 GLU A O 1
ATOM 1268 N N . ARG A 1 159 ? -13.411 13.874 -1.661 1.00 63.12 159 ARG A N 1
ATOM 1269 C CA . ARG A 1 159 ? -14.677 13.945 -0.915 1.00 63.12 159 ARG A CA 1
ATOM 1270 C C . ARG A 1 159 ? -15.219 12.548 -0.641 1.00 63.12 159 ARG A C 1
ATOM 1272 O O . ARG A 1 159 ? -15.777 11.919 -1.537 1.00 63.12 159 ARG A O 1
ATOM 1279 N N . CYS A 1 160 ? -15.100 12.090 0.600 1.00 64.44 160 CYS A N 1
ATOM 1280 C CA . CYS A 1 160 ? -15.712 10.851 1.072 1.00 64.44 160 CYS A CA 1
ATOM 1281 C C . CYS A 1 160 ? -16.254 11.013 2.488 1.00 64.44 160 CYS A C 1
ATOM 1283 O O . CYS A 1 160 ? -15.794 11.863 3.249 1.00 64.44 160 CYS A O 1
ATOM 1285 N N . VAL A 1 161 ? -17.206 10.155 2.838 1.00 72.56 161 VAL A N 1
ATOM 1286 C CA . VAL A 1 161 ? -17.758 10.062 4.188 1.00 72.56 161 VAL A CA 1
ATOM 1287 C C . VAL A 1 161 ? -17.244 8.780 4.825 1.00 72.56 161 VAL A C 1
ATOM 1289 O O . VAL A 1 161 ? -17.342 7.707 4.229 1.00 72.56 161 VAL A O 1
ATOM 1292 N N . PHE A 1 162 ? -16.697 8.905 6.031 1.00 76.19 162 PHE A N 1
ATOM 1293 C CA . PHE A 1 162 ? -16.343 7.768 6.867 1.00 76.19 162 PHE A CA 1
ATOM 1294 C C . PHE A 1 162 ? -17.488 7.460 7.823 1.00 76.19 162 PHE A C 1
ATOM 1296 O O . PHE A 1 162 ? -18.005 8.354 8.493 1.00 76.19 162 PHE A O 1
ATOM 1303 N N . VAL A 1 163 ? -17.862 6.189 7.899 1.00 76.81 163 VAL A N 1
ATOM 1304 C CA . VAL A 1 163 ? -18.815 5.669 8.876 1.00 76.81 163 VAL A CA 1
ATOM 1305 C C . VAL A 1 163 ? -18.136 4.523 9.612 1.00 76.81 163 VAL A C 1
ATOM 1307 O O . VAL A 1 163 ? -17.696 3.559 8.989 1.00 76.81 163 VAL A O 1
ATOM 1310 N N . SER A 1 164 ? -18.028 4.635 10.932 1.00 74.19 164 SER A N 1
ATOM 1311 C CA . SER A 1 164 ? -17.373 3.628 11.769 1.00 74.19 164 SER A CA 1
ATOM 1312 C C . SER A 1 164 ? -18.411 2.779 12.492 1.00 74.19 164 SER A C 1
ATOM 1314 O O . SER A 1 164 ? -19.347 3.307 13.090 1.00 74.19 164 SER A O 1
ATOM 1316 N N . PHE A 1 165 ? -18.216 1.466 12.478 1.00 75.25 165 PHE A N 1
ATOM 1317 C CA . PHE A 1 165 ? -19.037 0.484 13.176 1.00 75.25 165 PHE A CA 1
ATOM 1318 C C . PHE A 1 165 ? -18.146 -0.309 14.138 1.00 75.25 165 PHE A C 1
ATOM 1320 O O . PHE A 1 165 ? -17.032 -0.697 13.787 1.00 75.25 165 PHE A O 1
ATOM 1327 N N . LEU A 1 166 ? -18.610 -0.556 15.363 1.00 70.06 166 LEU A N 1
ATOM 1328 C CA . LEU A 1 166 ? -17.957 -1.508 16.262 1.00 70.06 166 LEU A CA 1
ATOM 1329 C C . LEU A 1 166 ? -18.591 -2.878 16.030 1.00 70.06 166 LEU A C 1
ATOM 1331 O O . LEU A 1 166 ? -19.780 -3.055 16.292 1.00 70.06 166 LEU A O 1
ATOM 1335 N N . PHE A 1 167 ? -17.814 -3.837 15.536 1.00 61.12 167 PHE A N 1
ATOM 1336 C CA . PHE A 1 167 ? -18.303 -5.196 15.348 1.00 61.12 167 PHE A CA 1
ATOM 1337 C C . PHE A 1 167 ? -17.898 -6.038 16.560 1.00 61.12 167 PHE A C 1
ATOM 1339 O O . PHE A 1 167 ? -16.749 -6.449 16.701 1.00 61.12 167 PHE A O 1
ATOM 1346 N N . LEU A 1 168 ? -18.845 -6.279 17.468 1.00 46.12 168 LEU A N 1
ATOM 1347 C CA . LEU A 1 168 ? -18.620 -7.097 18.660 1.00 46.12 168 LEU A CA 1
ATOM 1348 C C . LEU A 1 168 ? -18.765 -8.582 18.290 1.00 46.12 168 LEU A C 1
ATOM 1350 O O . LEU A 1 168 ? -19.789 -9.205 18.554 1.00 46.12 168 LEU A O 1
ATOM 1354 N N . LEU A 1 169 ? -17.766 -9.150 17.611 1.00 44.06 169 LEU A N 1
ATOM 1355 C CA . LEU A 1 169 ? -17.731 -10.590 17.344 1.00 44.06 169 LEU A CA 1
ATOM 1356 C C . LEU A 1 169 ? -16.868 -11.293 18.391 1.00 44.06 169 LEU A C 1
ATOM 1358 O O . LEU A 1 169 ? -15.639 -11.245 18.359 1.00 44.06 169 LEU A O 1
ATOM 1362 N N . CYS A 1 170 ? -17.529 -11.990 19.317 1.00 35.22 170 CYS A N 1
ATOM 1363 C CA . CYS A 1 170 ? -16.893 -13.057 20.072 1.00 35.22 170 CYS A CA 1
ATOM 1364 C C . CYS A 1 170 ? -16.441 -14.150 19.086 1.00 35.22 170 CYS A C 1
ATOM 1366 O O . CYS A 1 170 ? -17.261 -14.792 18.439 1.00 35.22 170 CYS A O 1
ATOM 1368 N N . THR A 1 171 ? -15.126 -14.376 19.038 1.00 42.19 171 THR A N 1
ATOM 1369 C CA . THR A 1 171 ? -14.398 -15.514 18.438 1.00 42.19 171 THR A CA 1
ATOM 1370 C C . THR A 1 171 ? -14.228 -15.572 16.906 1.00 42.19 171 THR A C 1
ATOM 1372 O O . THR A 1 171 ? -15.159 -15.813 16.150 1.00 42.19 171 THR A O 1
ATOM 1375 N N . GLY A 1 172 ? -12.959 -15.470 16.476 1.00 42.75 172 GLY A N 1
ATOM 1376 C CA . GLY A 1 172 ? -12.383 -16.283 15.394 1.00 42.75 172 GLY A CA 1
ATOM 1377 C C . GLY A 1 172 ? -12.602 -15.843 13.941 1.00 42.75 172 GLY A C 1
ATOM 1378 O O . GLY A 1 172 ? -13.244 -16.564 13.182 1.00 42.75 172 GLY A O 1
ATOM 1379 N N . PHE A 1 173 ? -11.981 -14.745 13.494 1.00 39.25 173 PHE A N 1
ATOM 1380 C CA . PHE A 1 173 ? -11.917 -14.432 12.059 1.00 39.25 173 PHE A CA 1
ATOM 1381 C C . PHE A 1 173 ? -10.813 -15.225 11.346 1.00 39.25 173 PHE A C 1
ATOM 1383 O O . PHE A 1 173 ? -9.636 -14.877 11.393 1.00 39.25 173 PHE A O 1
ATOM 1390 N N . ASN A 1 174 ? -11.221 -16.280 10.639 1.00 35.97 174 ASN A N 1
ATOM 1391 C CA . ASN A 1 174 ? -10.470 -16.838 9.516 1.00 35.97 174 ASN A CA 1
ATOM 1392 C C . ASN A 1 174 ? -10.798 -16.041 8.238 1.00 35.97 174 ASN A C 1
ATOM 1394 O O . ASN A 1 174 ? -11.947 -15.657 8.024 1.00 35.97 174 ASN A O 1
ATOM 1398 N N . TYR A 1 175 ? -9.802 -15.850 7.368 1.00 41.56 175 TYR A N 1
ATOM 1399 C CA . TYR A 1 175 ? -9.793 -15.037 6.134 1.00 41.56 175 TYR A CA 1
ATOM 1400 C C . TYR A 1 175 ? -10.868 -15.352 5.057 1.00 41.56 175 TYR A C 1
ATOM 1402 O O . TYR A 1 175 ? -10.812 -14.804 3.961 1.00 41.56 175 TYR A O 1
ATOM 1410 N N . ASN A 1 176 ? -11.859 -16.208 5.330 1.00 35.56 176 ASN A N 1
ATOM 1411 C CA . ASN A 1 176 ? -12.818 -16.723 4.342 1.00 35.56 176 ASN A CA 1
ATOM 1412 C C . ASN A 1 176 ? -14.227 -16.087 4.372 1.00 35.56 176 ASN A C 1
ATOM 1414 O O . ASN A 1 176 ? -15.094 -16.516 3.619 1.00 35.56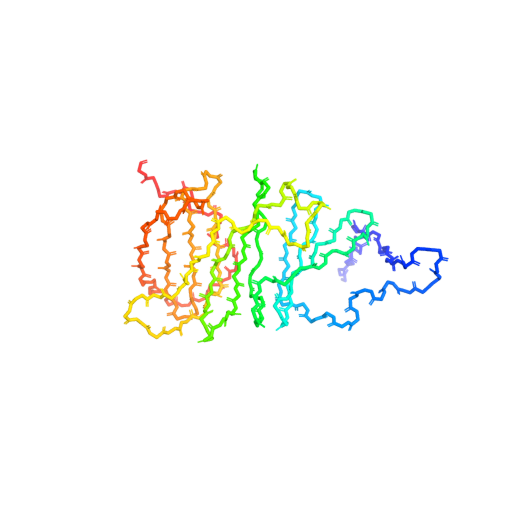 176 ASN A O 1
ATOM 1418 N N . ILE A 1 177 ? -14.488 -15.055 5.185 1.00 39.22 177 ILE A N 1
ATOM 1419 C CA . ILE A 1 177 ? -15.844 -14.462 5.308 1.00 39.22 177 ILE A CA 1
ATOM 1420 C C . ILE A 1 177 ? -16.149 -13.357 4.271 1.00 39.22 177 ILE A C 1
ATOM 1422 O O . ILE A 1 177 ? -17.294 -12.937 4.126 1.00 39.22 177 ILE A O 1
ATOM 1426 N N . LEU A 1 178 ? -15.184 -12.925 3.454 1.00 41.97 178 LEU A N 1
ATOM 1427 C CA . LEU A 1 178 ? -15.418 -11.852 2.471 1.00 41.97 178 LEU A CA 1
ATOM 1428 C C . LEU A 1 178 ? -16.192 -12.274 1.203 1.00 41.97 178 LEU A C 1
ATOM 1430 O O . LEU A 1 178 ? -16.523 -11.411 0.397 1.00 41.97 178 LEU A O 1
ATOM 1434 N N . MET A 1 179 ? -16.543 -13.554 1.022 1.00 34.41 179 MET A N 1
ATOM 1435 C CA . MET A 1 179 ? -17.350 -13.989 -0.134 1.00 34.41 179 MET A CA 1
ATOM 1436 C C . MET A 1 179 ? -18.873 -13.825 0.035 1.00 34.41 179 MET A C 1
ATOM 1438 O O . MET A 1 179 ? -19.599 -14.140 -0.900 1.00 34.41 179 MET A O 1
ATOM 1442 N N . ASN A 1 180 ? -19.380 -13.324 1.170 1.00 29.59 180 ASN A N 1
ATOM 1443 C CA . ASN A 1 180 ? -20.832 -13.274 1.426 1.00 29.59 180 ASN A CA 1
ATOM 1444 C C . ASN A 1 180 ? -21.388 -11.882 1.786 1.00 29.59 180 ASN A C 1
ATOM 1446 O O . ASN A 1 180 ? -22.404 -11.769 2.465 1.00 29.59 180 ASN A O 1
ATOM 1450 N N . LEU A 1 181 ? -20.738 -10.806 1.331 1.00 35.06 181 LEU A N 1
ATOM 1451 C CA . LEU A 1 181 ? -21.232 -9.431 1.520 1.00 35.06 181 LEU A CA 1
ATOM 1452 C C . LEU A 1 181 ? -22.070 -8.891 0.348 1.00 35.06 181 LEU A C 1
ATOM 1454 O O . LEU A 1 181 ? -22.595 -7.788 0.444 1.00 35.06 181 LEU A O 1
ATOM 1458 N N . THR A 1 182 ? -22.303 -9.679 -0.706 1.00 37.66 182 THR A N 1
ATOM 1459 C CA . THR A 1 182 ? -23.278 -9.348 -1.764 1.00 37.66 182 THR A CA 1
ATOM 1460 C C . THR A 1 182 ? -24.741 -9.530 -1.334 1.00 37.66 182 THR A C 1
ATOM 1462 O O . THR A 1 182 ? -25.637 -9.313 -2.144 1.00 37.66 182 THR A O 1
ATOM 1465 N N . GLN A 1 183 ? -25.010 -9.900 -0.074 1.00 36.19 183 GLN A N 1
ATOM 1466 C CA . GLN A 1 183 ? -26.366 -10.178 0.416 1.00 36.19 183 GLN A CA 1
ATOM 1467 C C . GLN A 1 183 ? -26.980 -9.104 1.327 1.00 36.19 183 GLN A C 1
ATOM 1469 O O . GLN A 1 183 ? -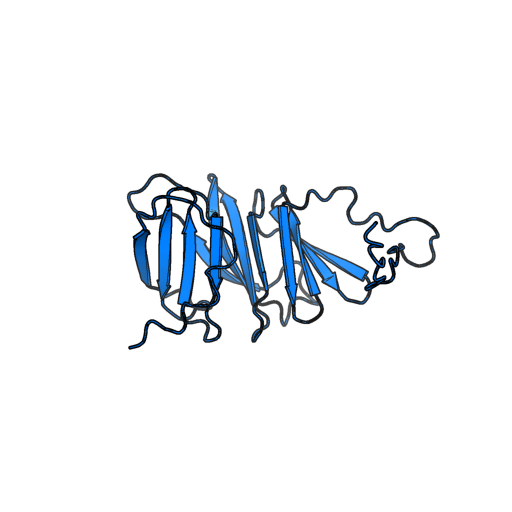28.126 -9.259 1.743 1.00 36.19 183 GLN A O 1
ATOM 1474 N N . PHE A 1 184 ? -26.292 -7.990 1.591 1.00 32.06 184 PHE A N 1
ATOM 1475 C CA . PHE A 1 184 ? -26.944 -6.818 2.185 1.00 32.06 184 PHE A CA 1
ATOM 1476 C C . PHE A 1 184 ? -27.410 -5.875 1.080 1.00 32.06 184 PHE A C 1
ATOM 1478 O O . PHE A 1 184 ? -26.732 -4.921 0.706 1.00 32.06 184 PHE A O 1
ATOM 1485 N N . GLY A 1 185 ? -28.577 -6.224 0.538 1.00 31.81 185 GLY A N 1
ATOM 1486 C CA . GLY A 1 185 ? -29.338 -5.387 -0.372 1.00 31.81 185 GLY A CA 1
ATOM 1487 C C . GLY A 1 185 ? -29.809 -4.093 0.288 1.00 31.81 185 GLY A C 1
ATOM 1488 O O . GLY A 1 185 ? -30.235 -4.075 1.446 1.00 31.81 185 GLY A O 1
ATOM 1489 N N . VAL A 1 186 ? -29.755 -3.031 -0.509 1.00 32.91 186 VAL A N 1
ATOM 1490 C CA . VAL A 1 186 ? -30.845 -2.060 -0.627 1.00 32.91 186 VAL A CA 1
ATOM 1491 C C . VAL A 1 186 ? -31.378 -2.199 -2.044 1.00 32.91 186 VAL A C 1
ATOM 1493 O O . VAL A 1 186 ? -30.527 -2.270 -2.960 1.00 32.91 186 VAL A O 1
#

pLDDT: mean 80.19, std 18.29, range [29.59, 97.69]

Radius of gyration: 18.89 Å; Cα contacts (8 Å, |Δi|>4): 357; chains: 1; bounding box: 56×60×39 Å

Secondary structure (DSSP, 8-state):
---------S--PPPB-TT-SSBP-TTTT--EEEEEEETTEEEEEETTSEEEEE-TT--EEEEE--SS-EEEEEE-SSSSEEEEEEE-GGG-EEEEEEE-TTGGGSSS-EEEEEEE-PPTTS----EEEEEE-TTSSEEEEEETTSEEEEEES-TTSS--EEEEEE----S---TTGGGG-TT---

Mean predicted aligned error: 10.44 Å

Sequence (186 aa):
MAYSRRLFFFDKINARDGQQKDLFSGFSDVQPTCTSSGRGFLWIGDASGFIYRLDRGQQLNPFKAFTQAVRHVYQLKQQDLLLTIGVDEFNEERMKIWNTAKWANKPTPYCSRSTTTAVSGQTESPVSCLCVDETLQLIVFGHTNGHLQLLRGDITRERCVFVSFLFLLCTGFNYNILMNLTQFGV

Foldseek 3Di:
DDDDDPPCPDDDDFDDDPPDPDGDCPCVVFAFQEWEDEPQWIWTWGQQQKIWIQGPVRDIQIARHARGGWHYWYCQHPAQKIWTWDQHPPRFIKIWIFRRPPCPPDSGTDTLDIDTPDDPPDDDFDFPDKDADNVQQWIWTAGPQQKIWIWGGNNSDPDIDIDIDRDPDDDDDDPPPVPPPVPPDD

Solvent-accessible surface area (backbone atoms only — not comparable to full-atom values): 11177 Å² total; per-residue (Å²): 136,85,82,81,77,84,76,81,86,68,85,88,76,82,62,50,51,78,96,47,93,50,69,52,61,92,54,77,88,60,50,74,58,27,62,30,64,46,98,70,34,41,38,37,23,15,56,66,5,37,36,34,39,32,41,87,85,70,50,74,49,68,32,81,78,32,72,30,32,25,61,44,46,45,49,44,87,91,49,60,39,36,39,34,32,24,26,33,75,94,73,42,48,31,39,35,34,28,39,54,81,72,24,92,88,45,81,56,53,52,70,58,35,78,44,73,67,66,55,90,96,55,80,83,53,61,74,71,48,75,49,71,47,92,87,39,39,42,36,38,39,32,27,72,82,42,38,33,39,37,40,41,36,49,67,68,50,90,70,63,49,78,48,77,45,80,55,89,71,86,78,83,91,64,96,74,68,81,84,66,67,89,73,76,77,131

InterPro domains:
  IPR015943 WD40/YVTN repeat-like-containing domain superfamily [G3DSA:2.130.10.10] (10-167)
  IPR036322 WD40-repeat-containing domain superfamily [SSF50978] (14-155)
  IPR057307 PEP5/VPS11 N-terminal [PF23341] (5-159)